Protein AF-A0A078A4X9-F1 (afdb_monomer)

Secondary structure (DSSP, 8-state):
-------HHHHHHHHHHHGGG--HHHHHHHHHHHHHHHHHHHHHHHHHHHHHHHHHHHHHHHTT-TT--HHHHHHHHHHHHHHHHHHHHHHHHHHHH--S-EEEEE-TTGGGS-HHHHHHHHHHHHHHHHHHTTSSSPPEEEEE-TT-HHHHHHHHHTTGGGS--EE-SS-HHHHEEEHHHHHHHGGGS---TT-EEE-GGGEEEE-TT-SS------TT-EEEEE-----GGG-TTS-------SS--STTTTTSSSSSSS--

Organism: Stylonychia lemnae (NCBI:txid5949)

Foldseek 3Di:
DDDDDDDPVVVVVVVVVVVVPDDPVRVVVVVVVVVVVVVVVCCVVCVVVVVVVVVVVVVVLVVVDPDDDPVRSVVVVVVVVVLLVLLLVLLLCCQVVVPFAAEEAFAPCVVVDDLVFLLVLLVVLLVVLVVQSNDNHGHHYEYECQQDPSSVVSNVVVVVVSSSHHYYNHGPPVQEDEPVVVVVCVVVDDDDPRRHYDHPVLEDEDDPPDPDDDDDHDRRRYYYYHSGDDPPVPPPPDDDDPDDPPPPDPDPPVVVPPPPPDDD

Nearest PDB structures (foldseek):
  4jwj-assembly2_B  TM=7.992E-01  e=2.940E-06  Saccharomyces cerevisiae S288C
  8cbo-assembly1_E  TM=8.280E-01  e=5.891E-06  Homo sapiens
  4jwh-assembly2_B  TM=7.757E-01  e=2.432E-06  Schizosaccharomyces pombe 972h-
  9gch-assembly1_F  TM=5.697E-01  e=1.823E-07  Homo sapiens
  8cbl-assembly1_F  TM=5.761E-01  e=5.685E-07  Homo sapiens

pLDDT: mean 81.8, std 18.19, range [35.22, 98.56]

Radius of gyration: 28.8 Å; Cα contacts (8 Å, |Δi|>4): 240; chains: 1; bounding box: 64×89×75 Å

Structure (mmCIF, N/CA/C/O backbone):
data_AF-A0A078A4X9-F1
#
_entry.id   AF-A0A078A4X9-F1
#
loop_
_atom_site.group_PDB
_atom_site.id
_atom_site.type_symbol
_atom_site.label_atom_id
_atom_site.label_alt_id
_atom_site.label_comp_id
_atom_site.label_asym_id
_atom_site.label_entity_id
_atom_site.label_seq_id
_atom_site.pdbx_PDB_ins_code
_atom_site.Cartn_x
_atom_site.Cartn_y
_atom_site.Cartn_z
_atom_site.occupancy
_atom_site.B_iso_or_equiv
_atom_site.auth_seq_id
_atom_site.auth_comp_id
_atom_site.auth_asym_id
_atom_site.auth_atom_id
_atom_site.pdbx_PDB_model_num
ATOM 1 N N . MET A 1 1 ? 5.979 69.112 25.968 1.00 50.09 1 MET A N 1
ATOM 2 C CA . MET A 1 1 ? 5.597 67.855 26.647 1.00 50.09 1 MET A CA 1
ATOM 3 C C . MET A 1 1 ? 5.431 66.792 25.576 1.00 50.09 1 MET A C 1
ATOM 5 O O . MET A 1 1 ? 4.536 66.937 24.756 1.00 50.09 1 MET A O 1
ATOM 9 N N . SER A 1 2 ? 6.320 65.799 25.517 1.00 53.59 2 SER A N 1
ATOM 10 C CA . SER A 1 2 ? 6.233 64.725 24.516 1.00 53.59 2 SER A CA 1
ATOM 11 C C . SER A 1 2 ? 5.359 63.591 25.039 1.00 53.59 2 SER A C 1
ATOM 13 O O . SER A 1 2 ? 5.610 63.065 26.121 1.00 53.59 2 SER A O 1
ATOM 15 N N . ILE A 1 3 ? 4.331 63.228 24.274 1.00 67.12 3 ILE A N 1
ATOM 16 C CA . ILE A 1 3 ? 3.445 62.099 24.567 1.00 67.12 3 ILE A CA 1
ATOM 17 C C . ILE A 1 3 ? 4.172 60.820 24.139 1.00 67.12 3 ILE A C 1
ATOM 19 O O . ILE A 1 3 ? 4.473 60.644 22.960 1.00 67.12 3 ILE A O 1
ATOM 23 N N . GLN A 1 4 ? 4.477 59.935 25.089 1.00 71.88 4 GLN A N 1
ATOM 24 C CA . GLN A 1 4 ? 4.966 58.591 24.779 1.00 71.88 4 GLN A CA 1
ATOM 25 C C . GLN A 1 4 ? 3.803 57.738 24.266 1.00 71.88 4 GLN A C 1
ATOM 27 O O . GLN A 1 4 ? 2.865 57.445 25.006 1.00 71.88 4 GLN A O 1
ATOM 32 N N . VAL A 1 5 ? 3.873 57.341 22.996 1.00 78.62 5 VAL A N 1
ATOM 33 C CA . VAL A 1 5 ? 2.961 56.366 22.394 1.00 78.62 5 VAL A CA 1
ATOM 34 C C . VAL A 1 5 ? 3.580 54.984 22.585 1.00 78.62 5 VAL A C 1
ATOM 36 O O . VAL A 1 5 ? 4.669 54.716 22.084 1.00 78.62 5 VAL A O 1
ATOM 39 N N . PHE A 1 6 ? 2.913 54.130 23.357 1.00 79.69 6 PHE A N 1
ATOM 40 C CA . PHE A 1 6 ? 3.336 52.746 23.565 1.00 79.69 6 PHE A CA 1
ATOM 41 C C . PHE A 1 6 ? 2.857 51.876 22.404 1.00 79.69 6 PHE A C 1
ATOM 43 O O . PHE A 1 6 ? 1.731 52.042 21.937 1.00 79.69 6 PHE A O 1
ATOM 50 N N . ASP A 1 7 ? 3.693 50.933 21.970 1.00 85.00 7 ASP A N 1
ATOM 51 C CA . ASP A 1 7 ? 3.281 49.925 20.995 1.00 85.00 7 ASP A CA 1
ATOM 52 C C . ASP A 1 7 ? 2.311 48.897 21.621 1.00 85.00 7 ASP A C 1
ATOM 54 O O . ASP A 1 7 ? 2.275 48.690 22.843 1.00 85.00 7 ASP A O 1
ATOM 58 N N . ASP A 1 8 ? 1.528 48.222 20.778 1.00 84.88 8 ASP A N 1
ATOM 59 C CA . ASP A 1 8 ? 0.520 47.246 21.212 1.00 84.88 8 ASP A CA 1
ATOM 60 C C . ASP A 1 8 ? 1.110 46.077 22.022 1.00 84.88 8 ASP A C 1
ATOM 62 O O . ASP A 1 8 ? 0.445 45.511 22.897 1.00 84.88 8 ASP A O 1
ATOM 66 N N . GLN A 1 9 ? 2.377 45.714 21.792 1.00 81.25 9 GLN A N 1
ATOM 67 C CA . GLN A 1 9 ? 3.048 44.663 22.558 1.00 81.25 9 GLN A CA 1
ATOM 68 C C . GLN A 1 9 ? 3.419 45.139 23.969 1.00 81.25 9 GLN A C 1
ATOM 70 O O . GLN A 1 9 ? 3.324 44.368 24.931 1.00 81.25 9 GLN A O 1
ATOM 75 N N . GLN A 1 10 ? 3.808 46.405 24.121 1.00 81.94 10 GLN A N 1
ATOM 76 C CA . GLN A 1 10 ? 4.100 47.038 25.404 1.00 81.94 10 GLN A CA 1
ATOM 77 C C . GLN A 1 10 ? 2.824 47.224 26.227 1.00 81.94 10 GLN A C 1
ATOM 79 O O . GLN A 1 10 ? 2.818 46.886 27.415 1.00 81.94 10 GLN A O 1
ATOM 84 N N . ILE A 1 11 ? 1.719 47.637 25.595 1.00 78.25 11 ILE A N 1
ATOM 85 C CA . ILE A 1 11 ? 0.398 47.718 26.240 1.00 78.25 11 ILE A CA 1
ATOM 86 C C . ILE A 1 11 ? -0.017 46.341 26.778 1.00 78.25 11 ILE A C 1
ATOM 88 O O . ILE A 1 11 ? -0.420 46.218 27.941 1.00 78.25 11 ILE A O 1
ATOM 92 N N . LYS A 1 12 ? 0.174 45.280 25.985 1.00 75.81 12 LYS A N 1
ATOM 93 C CA . LYS A 1 12 ? -0.142 43.900 26.382 1.00 75.81 12 LYS A CA 1
ATOM 94 C C . LYS A 1 12 ? 0.711 43.418 27.564 1.00 75.81 12 LYS A C 1
ATOM 96 O O . LYS A 1 12 ? 0.173 42.883 28.533 1.00 75.81 12 LYS A O 1
ATOM 101 N N . LYS A 1 13 ? 2.021 43.701 27.562 1.00 74.12 13 LYS A N 1
ATOM 102 C CA . LYS A 1 13 ? 2.927 43.380 28.687 1.00 74.12 13 LYS A CA 1
ATOM 103 C C . LYS A 1 13 ? 2.557 44.115 29.982 1.00 74.12 13 LYS A C 1
ATOM 105 O O . LYS A 1 13 ? 2.678 43.542 31.068 1.00 74.12 13 LYS A O 1
ATOM 110 N N . ILE A 1 14 ? 2.102 45.367 29.895 1.00 72.19 14 ILE A N 1
ATOM 111 C CA . ILE A 1 14 ? 1.657 46.150 31.060 1.00 72.19 14 ILE A CA 1
ATOM 112 C C . ILE A 1 14 ? 0.357 45.570 31.640 1.00 72.19 14 ILE A C 1
ATOM 114 O O . ILE A 1 14 ? 0.233 45.434 32.863 1.00 72.19 14 ILE A O 1
ATOM 118 N N . GLN A 1 15 ? -0.586 45.170 30.784 1.00 69.00 15 GLN A N 1
ATOM 119 C CA . GLN A 1 15 ? -1.819 44.498 31.206 1.00 69.00 15 GLN A CA 1
ATOM 120 C C . GLN A 1 15 ? -1.535 43.140 31.869 1.00 69.00 15 GLN A C 1
ATOM 122 O O . GLN A 1 15 ? -2.119 42.824 32.911 1.00 69.00 15 GLN A O 1
ATOM 127 N N . ASP A 1 16 ? -0.576 42.374 31.345 1.00 66.00 16 ASP A N 1
ATOM 128 C CA . ASP A 1 16 ? -0.191 41.085 31.922 1.00 66.00 16 ASP A CA 1
ATOM 129 C C . ASP A 1 16 ? 0.492 41.230 33.293 1.00 66.00 16 ASP A C 1
ATOM 131 O O . ASP A 1 16 ? 0.180 40.458 34.208 1.00 66.00 16 ASP A O 1
ATOM 135 N N . LYS A 1 17 ? 1.324 42.265 33.500 1.00 67.38 17 LYS A N 1
ATOM 136 C CA . LYS A 1 17 ? 1.923 42.573 34.816 1.00 67.38 17 LYS A CA 1
ATOM 137 C C . LYS A 1 17 ? 0.882 42.984 35.863 1.00 67.38 17 LYS A C 1
ATOM 139 O O . LYS A 1 17 ? 0.963 42.514 36.998 1.00 67.38 17 LYS A O 1
ATOM 144 N N . LYS A 1 18 ? -0.133 43.782 35.503 1.00 59.19 18 LYS A N 1
ATOM 145 C CA . LYS A 1 18 ? -1.257 44.090 36.415 1.00 59.19 18 LYS A CA 1
ATOM 146 C C . LYS A 1 18 ? -2.105 42.853 36.728 1.00 59.19 18 LYS A C 1
ATOM 148 O O . LYS A 1 18 ? -2.624 42.730 37.834 1.00 59.19 18 LYS A O 1
ATOM 153 N N . SER A 1 19 ? -2.171 41.880 35.818 1.00 54.59 19 SER A N 1
ATOM 154 C CA . SER A 1 19 ? -2.887 40.621 36.059 1.00 54.59 19 SER A CA 1
ATOM 155 C C . SER A 1 19 ? -2.248 39.730 37.142 1.00 54.59 19 SER A C 1
ATOM 157 O O . SER A 1 19 ? -2.903 38.834 37.681 1.00 54.59 19 SER A O 1
ATOM 159 N N . ASN A 1 20 ? -1.000 40.005 37.543 1.00 57.91 20 ASN A N 1
ATOM 160 C CA . ASN A 1 20 ? -0.370 39.304 38.661 1.00 57.91 20 ASN A CA 1
ATOM 161 C C . ASN A 1 20 ? -0.884 39.742 40.041 1.00 57.91 20 ASN A C 1
ATOM 163 O O . ASN A 1 20 ? -0.755 38.959 40.984 1.00 57.91 20 ASN A O 1
ATOM 167 N N . GLN A 1 21 ? -1.547 40.902 40.136 1.00 69.94 21 GLN A N 1
ATOM 168 C CA . GLN A 1 21 ? -2.255 41.371 41.336 1.00 69.94 21 GLN A CA 1
ATOM 169 C C . GLN A 1 21 ? -3.698 40.854 41.437 1.00 69.94 21 GLN A C 1
ATOM 171 O O . GLN A 1 21 ? -4.425 41.223 42.356 1.00 69.94 21 GLN A O 1
ATOM 176 N N . LEU A 1 22 ? -4.133 39.988 40.516 1.00 75.12 22 LEU A N 1
ATOM 177 C CA . LEU A 1 22 ? -5.440 39.353 40.635 1.00 75.12 22 LEU A CA 1
ATOM 178 C C . LEU A 1 22 ? -5.485 38.483 41.892 1.00 75.12 22 LEU A C 1
ATOM 180 O O . LEU A 1 22 ? -4.576 37.684 42.157 1.00 75.12 22 LEU A O 1
ATOM 184 N N . THR A 1 23 ? -6.579 38.600 42.637 1.00 86.06 23 THR A N 1
ATOM 185 C CA . THR A 1 23 ? -6.829 37.733 43.788 1.00 86.06 23 THR A CA 1
ATOM 186 C C . THR A 1 23 ? -6.904 36.272 43.333 1.00 86.06 23 THR A C 1
ATOM 188 O O . THR A 1 23 ? -7.183 35.969 42.166 1.00 86.06 23 THR A O 1
ATOM 191 N N . LYS A 1 24 ? -6.686 35.322 44.253 1.00 85.31 24 LYS A N 1
ATOM 192 C CA . LYS A 1 24 ? -6.820 33.883 43.947 1.00 85.31 24 LYS A CA 1
ATOM 193 C C . LYS A 1 24 ? -8.179 33.558 43.302 1.00 85.31 24 LYS A C 1
ATOM 195 O O . LYS A 1 24 ? -8.237 32.727 42.397 1.00 85.31 24 LYS A O 1
ATOM 200 N N . ALA A 1 25 ? -9.246 34.250 43.714 1.00 86.75 25 ALA A N 1
ATOM 201 C CA . ALA A 1 25 ? -10.584 34.108 43.143 1.00 86.75 25 ALA A CA 1
ATOM 202 C C . ALA A 1 25 ? -10.649 34.566 41.675 1.00 86.75 25 ALA A C 1
ATOM 204 O O . ALA A 1 25 ? -11.130 33.825 40.822 1.00 86.75 25 ALA A O 1
ATOM 205 N N . GLN A 1 26 ? -10.087 35.733 41.354 1.00 86.00 26 GLN A N 1
ATOM 206 C CA . GLN A 1 26 ? -10.065 36.257 39.986 1.00 86.00 26 GLN A CA 1
ATOM 207 C C . GLN A 1 26 ? -9.195 35.408 39.045 1.00 86.00 26 GLN A C 1
ATOM 209 O O . GLN A 1 26 ? -9.572 35.173 37.897 1.00 86.00 26 GLN A O 1
ATOM 214 N N . LYS A 1 27 ? -8.059 34.883 39.530 1.00 84.12 27 LYS A N 1
ATOM 215 C CA . LYS A 1 27 ? -7.229 33.935 38.762 1.00 84.12 27 LYS A CA 1
ATOM 216 C C . LYS A 1 27 ? -7.996 32.643 38.451 1.00 84.12 27 LYS A C 1
ATOM 218 O O . LYS A 1 27 ? -7.941 32.159 37.321 1.00 84.12 27 LYS A O 1
ATOM 223 N N . LYS A 1 28 ? -8.757 32.119 39.422 1.00 87.94 28 LYS A N 1
ATOM 224 C CA . LYS A 1 28 ? -9.618 30.937 39.248 1.00 87.94 28 LYS A CA 1
ATOM 225 C C . LYS A 1 28 ? -10.738 31.187 38.234 1.00 87.94 28 LYS A C 1
ATOM 227 O O . LYS A 1 28 ? -10.991 30.326 37.396 1.00 87.94 28 LYS A O 1
ATOM 232 N N . GLU A 1 29 ? -11.366 32.359 38.270 1.00 87.56 29 GLU A N 1
ATOM 233 C CA . GLU A 1 29 ? -12.437 32.719 37.335 1.00 87.56 29 GLU A CA 1
ATOM 234 C C . GLU A 1 29 ? -11.916 32.898 35.902 1.00 87.56 29 GLU A C 1
ATOM 236 O O . GLU A 1 29 ? -12.456 32.315 34.965 1.00 87.56 29 GLU A O 1
ATOM 241 N N . ARG A 1 30 ? -10.774 33.575 35.727 1.00 83.31 30 ARG A N 1
ATOM 242 C CA . ARG A 1 30 ? -10.120 33.706 34.414 1.00 83.31 30 ARG A CA 1
ATOM 243 C C . ARG A 1 30 ? -9.718 32.346 33.831 1.00 83.31 30 ARG A C 1
ATOM 245 O O . ARG A 1 30 ? -9.852 32.127 32.629 1.00 83.31 30 ARG A O 1
ATOM 252 N N . ALA A 1 31 ? -9.250 31.415 34.665 1.00 83.88 31 ALA A N 1
ATOM 253 C CA . ALA A 1 31 ? -8.946 30.050 34.231 1.00 83.88 31 ALA A CA 1
ATOM 254 C C . ALA A 1 31 ? -10.208 29.284 33.790 1.00 83.88 31 ALA A C 1
ATOM 256 O O . ALA A 1 31 ? -10.173 28.570 32.786 1.00 83.88 31 ALA A O 1
ATOM 257 N N . ARG A 1 32 ? -11.338 29.460 34.493 1.00 88.56 32 ARG A N 1
ATOM 258 C CA . ARG A 1 32 ? -12.634 28.881 34.099 1.00 88.56 32 ARG A CA 1
ATOM 259 C C . ARG A 1 32 ? -13.121 29.431 32.764 1.00 88.56 32 ARG A C 1
ATOM 261 O O . ARG A 1 32 ? -13.511 28.639 31.910 1.00 88.56 32 ARG A O 1
ATOM 268 N N . GLN A 1 33 ? -13.032 30.745 32.564 1.00 87.19 33 GLN A N 1
ATOM 269 C CA . GLN A 1 33 ? -13.403 31.399 31.307 1.00 87.19 33 GLN A CA 1
ATOM 270 C C . GLN A 1 33 ? -12.553 30.896 30.136 1.00 87.19 33 GLN A C 1
ATOM 272 O O . GLN A 1 33 ? -13.112 30.439 29.144 1.00 87.19 33 GLN A O 1
ATOM 277 N N . LYS A 1 34 ? -11.221 30.838 30.288 1.00 86.69 34 LYS A N 1
ATOM 278 C CA . LYS A 1 34 ? -10.331 30.260 29.261 1.00 86.69 34 LYS A CA 1
ATOM 279 C C . LYS A 1 34 ? -10.650 28.793 28.957 1.00 86.69 34 LYS A C 1
ATOM 281 O O . LYS A 1 34 ? -10.594 28.373 27.807 1.00 86.69 34 LYS A O 1
ATOM 286 N N . CYS A 1 35 ? -10.996 28.000 29.973 1.00 87.19 35 CYS A N 1
ATOM 287 C CA . CYS A 1 35 ? -11.396 26.604 29.785 1.00 87.19 35 CYS A CA 1
ATOM 288 C C . CYS A 1 35 ? -12.726 26.482 29.021 1.00 87.19 35 CYS A C 1
ATOM 290 O O . CYS A 1 35 ? -12.861 25.624 28.150 1.00 87.19 35 CYS A O 1
ATOM 292 N N . LEU A 1 36 ? -13.701 27.346 29.318 1.00 87.56 36 LEU A N 1
ATOM 293 C CA . LEU A 1 36 ? -14.974 27.430 28.595 1.00 87.56 36 LEU A CA 1
ATOM 294 C C . LEU A 1 36 ? -14.772 27.842 27.134 1.00 87.56 36 LEU A C 1
ATOM 296 O O . LEU A 1 36 ? -15.304 27.183 26.244 1.00 87.56 36 LEU A O 1
ATOM 300 N N . GLU A 1 37 ? -13.959 28.865 26.892 1.00 85.69 37 GLU A N 1
ATOM 301 C CA . GLU A 1 37 ? -13.619 29.354 25.555 1.00 85.69 37 GLU A CA 1
ATOM 302 C C . GLU A 1 37 ? -12.902 28.274 24.733 1.00 85.69 37 GLU A C 1
ATOM 304 O O . GLU A 1 37 ? -13.321 27.961 23.620 1.00 85.69 37 GLU A O 1
ATOM 309 N N . TYR A 1 38 ? -11.917 27.588 25.326 1.00 83.25 38 TYR A N 1
ATOM 310 C CA . TYR A 1 38 ? -11.251 26.441 24.704 1.00 83.25 38 TYR A CA 1
ATOM 311 C C . TYR A 1 38 ? -12.230 25.299 24.388 1.00 83.25 38 TYR A C 1
ATOM 313 O O . TYR A 1 38 ? -12.177 24.709 23.310 1.00 83.25 38 TYR A O 1
ATOM 321 N N . LYS A 1 39 ? -13.170 24.993 25.294 1.00 81.75 39 LYS A N 1
ATOM 322 C CA . LYS A 1 39 ? -14.219 23.989 25.044 1.00 81.75 39 LYS A CA 1
ATOM 323 C C . LYS A 1 39 ? -15.168 24.405 23.917 1.00 81.75 39 LYS A C 1
ATOM 325 O O . LYS A 1 39 ? -15.624 23.526 23.187 1.00 81.75 39 LYS A O 1
ATOM 330 N N . LEU A 1 40 ? -15.475 25.693 23.774 1.00 81.12 40 LEU A N 1
ATOM 331 C CA . LEU A 1 40 ? -16.334 26.223 22.710 1.00 81.12 40 LEU A CA 1
ATOM 332 C C . LEU A 1 40 ? -15.627 26.207 21.350 1.00 81.12 40 LEU A C 1
ATOM 334 O O . LEU A 1 40 ? -16.198 25.678 20.401 1.00 81.12 40 LEU A O 1
ATOM 338 N N . LEU A 1 41 ? -14.372 26.666 21.279 1.00 79.94 41 LEU A N 1
ATOM 339 C CA . LEU A 1 41 ? -13.514 26.562 20.088 1.00 79.94 41 LEU A CA 1
ATOM 340 C C . LEU A 1 41 ? -13.334 25.108 19.642 1.00 79.94 41 LEU A C 1
ATOM 342 O O . LEU A 1 41 ? -13.467 24.784 18.466 1.00 79.94 41 LEU A O 1
ATOM 346 N N . LYS A 1 42 ? -13.111 24.195 20.591 1.00 77.50 42 LYS A N 1
ATOM 347 C CA . LYS A 1 42 ? -13.001 22.766 20.286 1.00 77.50 42 LYS A CA 1
ATOM 348 C C . LYS A 1 42 ? -14.334 22.173 19.817 1.00 77.50 42 LYS A C 1
ATOM 350 O O . LYS A 1 42 ? -14.348 21.335 18.926 1.00 77.50 42 LYS A O 1
ATOM 355 N N . LYS A 1 43 ? -15.473 22.619 20.364 1.00 70.56 43 LYS A N 1
ATOM 356 C CA . LYS A 1 43 ? -16.808 22.203 19.897 1.00 70.56 43 LYS A CA 1
ATOM 357 C C . LYS A 1 43 ? -17.149 22.738 18.503 1.00 70.56 43 LYS A C 1
ATOM 359 O O . LYS A 1 43 ? -17.789 22.005 17.756 1.00 70.56 43 LYS A O 1
ATOM 364 N N . SER A 1 44 ? -16.747 23.961 18.150 1.00 70.06 44 SER A N 1
ATOM 365 C CA . SER A 1 44 ? -16.988 24.516 16.810 1.00 70.06 44 SER A CA 1
ATOM 366 C C . SER A 1 44 ? -16.096 23.865 15.750 1.00 70.06 44 SER A C 1
ATOM 368 O O . SER A 1 44 ? -16.565 23.619 14.642 1.00 70.06 44 SER A O 1
ATOM 370 N N . GLN A 1 45 ? -14.864 23.491 16.107 1.00 70.19 45 GLN A N 1
ATOM 371 C CA . GLN A 1 45 ? -13.955 22.756 15.220 1.00 70.19 45 GLN A CA 1
ATOM 372 C C . GLN A 1 45 ? -14.319 21.262 15.089 1.00 70.19 45 GLN A C 1
ATOM 374 O O . GLN A 1 45 ? -14.319 20.723 13.985 1.00 70.19 45 GLN A O 1
ATOM 379 N N . ASP A 1 46 ? -14.710 20.591 16.181 1.00 59.19 46 ASP A N 1
ATOM 380 C CA . ASP A 1 46 ? -15.057 19.156 16.170 1.00 59.19 46 ASP A CA 1
ATOM 381 C C . ASP A 1 46 ? -16.515 18.867 15.761 1.00 59.19 46 ASP A C 1
ATOM 383 O O . ASP A 1 46 ? -16.859 17.721 15.453 1.00 59.19 46 ASP A O 1
ATOM 387 N N . GLY A 1 47 ? -17.397 19.872 15.798 1.00 61.28 47 GLY A N 1
ATOM 388 C CA . GLY A 1 47 ? -18.833 19.758 15.521 1.00 61.28 47 GLY A CA 1
ATOM 389 C C . GLY A 1 47 ? -19.178 19.047 14.203 1.00 61.28 47 GLY A C 1
ATOM 390 O O . GLY A 1 47 ? -19.914 18.053 14.242 1.00 61.28 47 GLY A O 1
ATOM 391 N N . PRO A 1 48 ? -18.624 19.463 13.044 1.00 61.16 48 PRO A N 1
ATOM 392 C CA . PRO A 1 48 ? -18.894 18.792 11.771 1.00 61.16 48 PRO A CA 1
ATOM 393 C C . PRO A 1 48 ? -18.292 17.377 11.704 1.00 61.16 48 PRO A C 1
ATOM 395 O O . PRO A 1 48 ? -18.913 16.463 11.155 1.00 61.16 48 PRO A O 1
ATOM 398 N N . ALA A 1 49 ? -17.130 17.148 12.325 1.00 64.12 49 ALA A N 1
ATOM 399 C CA . ALA A 1 49 ? -16.458 15.847 12.318 1.00 64.12 49 ALA A CA 1
ATOM 400 C C . ALA A 1 49 ? -17.183 14.794 13.179 1.00 64.12 49 ALA A C 1
ATOM 402 O O . ALA A 1 49 ? -17.258 13.621 12.799 1.00 64.12 49 ALA A O 1
ATOM 403 N N . LYS A 1 50 ? -17.759 15.191 14.324 1.00 69.12 50 LYS A N 1
ATOM 404 C CA . LYS A 1 50 ? -18.552 14.293 15.183 1.00 69.12 50 LYS A CA 1
ATOM 405 C C . LYS A 1 50 ? -19.857 13.868 14.516 1.00 69.12 50 LYS A C 1
ATOM 407 O O . LYS A 1 50 ? -20.166 12.678 14.528 1.00 69.12 50 LYS A O 1
ATOM 412 N N . GLY A 1 51 ? -20.558 14.800 13.866 1.00 74.06 51 GLY A N 1
ATOM 413 C CA . GLY A 1 51 ? -21.774 14.492 13.109 1.00 74.06 51 GLY A CA 1
ATOM 414 C C . GLY A 1 51 ? -21.515 13.511 11.962 1.00 74.06 51 GLY A C 1
ATOM 415 O O . GLY A 1 51 ? -22.264 12.553 11.785 1.00 74.06 51 GLY A O 1
ATOM 416 N N . GLN A 1 52 ? -20.411 13.679 11.227 1.00 75.62 52 GLN A N 1
ATOM 417 C CA . GLN A 1 52 ? -20.030 12.735 10.171 1.00 75.62 52 GLN A CA 1
ATOM 418 C C . GLN A 1 52 ? -19.658 11.352 10.713 1.00 75.62 52 GLN A C 1
ATOM 420 O O . GLN A 1 52 ? -20.054 10.349 10.123 1.00 75.62 52 GLN A O 1
ATOM 425 N N . LYS A 1 53 ? -18.930 11.267 11.836 1.00 73.50 53 LYS A N 1
ATOM 426 C CA . LYS A 1 53 ? -18.608 9.976 12.470 1.00 73.50 53 LYS A CA 1
ATOM 427 C C . LYS A 1 53 ? -19.864 9.250 12.944 1.00 73.50 53 LYS A C 1
ATOM 429 O O . LYS A 1 53 ? -19.982 8.052 12.711 1.00 73.50 53 LYS A O 1
ATOM 434 N N . GLN A 1 54 ? -20.808 9.971 13.548 1.00 78.44 54 GLN A N 1
ATOM 435 C CA . GLN A 1 54 ? -22.074 9.396 13.994 1.00 78.44 54 GLN A CA 1
ATOM 436 C C . GLN A 1 54 ? -22.933 8.943 12.810 1.00 78.44 54 GLN A C 1
ATOM 438 O O . GLN A 1 54 ? -23.425 7.823 12.835 1.00 78.44 54 GLN A O 1
ATOM 443 N N . LYS A 1 55 ? -23.021 9.734 11.729 1.00 83.06 55 LYS A N 1
ATOM 444 C CA . LYS A 1 55 ? -23.688 9.316 10.483 1.00 83.06 55 LYS A CA 1
ATOM 445 C C . LYS A 1 55 ? -23.027 8.088 9.850 1.00 83.06 55 LYS A C 1
ATOM 447 O O . LYS A 1 55 ? -23.730 7.182 9.431 1.00 83.06 55 LYS A O 1
ATOM 452 N N . LYS A 1 56 ? -21.691 8.015 9.812 1.00 80.75 56 LYS A N 1
ATOM 453 C CA . LYS A 1 56 ? -20.966 6.835 9.302 1.00 80.75 56 LYS A CA 1
ATOM 454 C C . LYS A 1 56 ? -21.221 5.594 10.154 1.00 80.75 56 LYS A C 1
ATOM 456 O O . LYS A 1 56 ? -21.432 4.526 9.594 1.00 80.75 56 LYS A O 1
ATOM 461 N N . LEU A 1 57 ? -21.221 5.734 11.481 1.00 75.56 57 LEU A N 1
ATOM 462 C CA . LEU A 1 57 ? -21.547 4.636 12.390 1.00 75.56 57 LEU A CA 1
ATOM 463 C C . LEU A 1 57 ? -23.008 4.202 12.231 1.00 75.56 57 LEU A C 1
ATOM 465 O O . LEU A 1 57 ? -23.267 3.010 12.165 1.00 75.56 57 LEU A O 1
ATOM 469 N N . GLN A 1 58 ? -23.937 5.151 12.104 1.00 80.25 58 GLN A N 1
ATOM 470 C CA . GLN A 1 58 ? -25.350 4.858 11.884 1.00 80.25 58 GLN A CA 1
ATOM 471 C C . GLN A 1 58 ? -25.566 4.138 10.550 1.00 80.25 58 GLN A C 1
ATOM 473 O O . GLN A 1 58 ? -26.197 3.093 10.525 1.00 80.25 58 GLN A O 1
ATOM 478 N N . ASN A 1 59 ? -24.972 4.629 9.459 1.00 84.75 59 ASN A N 1
ATOM 479 C CA . ASN A 1 59 ? -25.030 3.966 8.155 1.00 84.75 59 ASN A CA 1
ATOM 480 C C . ASN A 1 59 ? -24.401 2.568 8.205 1.00 84.75 59 ASN A C 1
ATOM 482 O O . ASN A 1 59 ? -24.903 1.642 7.583 1.00 84.75 59 ASN A O 1
ATOM 486 N N . PHE A 1 60 ? -23.314 2.400 8.960 1.00 78.56 60 PHE A N 1
ATOM 487 C CA . PHE A 1 60 ? -22.694 1.095 9.162 1.00 78.56 60 PHE A CA 1
ATOM 488 C C . PHE A 1 60 ? -23.606 0.134 9.932 1.00 78.56 60 PHE A C 1
ATOM 490 O O . PHE A 1 60 ? -23.721 -1.017 9.528 1.00 78.56 60 PHE A O 1
ATOM 497 N N . ILE A 1 61 ? -24.259 0.599 11.002 1.00 77.38 61 ILE A N 1
ATOM 498 C CA . ILE A 1 61 ? -25.242 -0.187 11.762 1.00 77.38 61 ILE A CA 1
ATOM 499 C C . ILE A 1 61 ? -26.415 -0.569 10.853 1.00 77.38 61 ILE A C 1
ATOM 501 O O . ILE A 1 61 ? -26.778 -1.736 10.804 1.00 77.38 61 ILE A O 1
ATOM 505 N N . ASN A 1 62 ? -26.935 0.374 10.066 1.00 81.69 62 ASN A N 1
ATOM 506 C CA . ASN A 1 62 ? -28.020 0.113 9.119 1.00 81.69 62 ASN A CA 1
ATOM 507 C C . ASN A 1 62 ? -27.610 -0.923 8.047 1.00 81.69 62 ASN A C 1
ATOM 509 O O . ASN A 1 62 ? -28.419 -1.752 7.649 1.00 81.69 62 ASN A O 1
ATOM 513 N N . ASN A 1 63 ? -26.341 -0.927 7.621 1.00 83.88 63 ASN A N 1
ATOM 514 C CA . ASN A 1 63 ? -25.811 -1.881 6.638 1.00 83.88 63 ASN A CA 1
ATOM 515 C C . ASN A 1 63 ? -25.504 -3.279 7.208 1.00 83.88 63 ASN A C 1
ATOM 517 O O . ASN A 1 63 ? -25.197 -4.184 6.434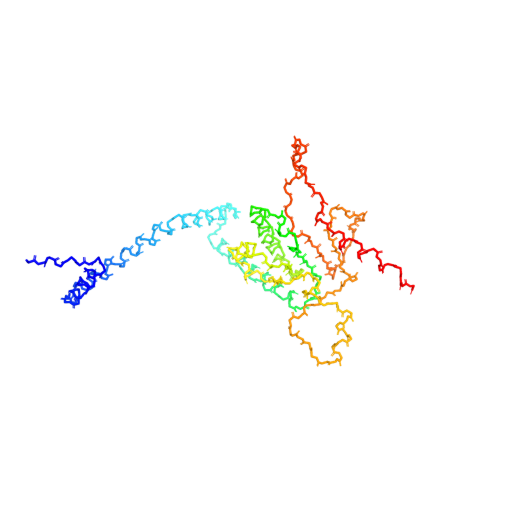 1.00 83.88 63 ASN A O 1
ATOM 521 N N . LEU A 1 64 ? -25.526 -3.477 8.531 1.00 78.81 64 LEU A N 1
ATOM 522 C CA . LEU A 1 64 ? -25.331 -4.800 9.140 1.00 78.81 64 LEU A CA 1
ATOM 523 C C . LEU A 1 64 ? -26.575 -5.700 9.043 1.00 78.81 64 LEU A C 1
ATOM 525 O O . LEU A 1 64 ? -26.476 -6.888 9.338 1.00 78.81 64 LEU A O 1
ATOM 529 N N . GLY A 1 65 ? -27.697 -5.154 8.565 1.00 73.19 65 GLY A N 1
ATOM 530 C CA . GLY A 1 65 ? -28.971 -5.847 8.404 1.00 73.19 65 GLY A CA 1
ATOM 531 C C . GLY A 1 65 ? -29.962 -5.479 9.506 1.00 73.19 65 GLY A C 1
ATOM 532 O O . GLY A 1 65 ? -29.597 -5.307 10.670 1.00 73.19 65 GLY A O 1
ATOM 533 N N . GLU A 1 66 ? -31.232 -5.348 9.133 1.00 79.69 66 GLU A N 1
ATOM 534 C CA . GLU A 1 66 ? -32.325 -5.171 10.087 1.00 79.69 66 GLU A CA 1
ATOM 535 C C . GLU A 1 66 ? -32.532 -6.486 10.861 1.00 79.69 66 GLU A C 1
ATOM 537 O O . GLU A 1 66 ? -32.671 -7.548 10.257 1.00 79.69 66 GLU A O 1
ATOM 542 N N . GLY A 1 67 ? -32.516 -6.434 12.200 1.00 79.62 67 GLY A N 1
ATOM 543 C CA . GLY A 1 67 ? -32.847 -7.584 13.061 1.00 79.62 67 GLY A CA 1
ATOM 544 C C . GLY A 1 67 ? -31.741 -8.111 13.985 1.00 79.62 67 GLY A C 1
ATOM 545 O O . GLY A 1 67 ? -31.999 -9.044 14.742 1.00 79.62 67 GLY A O 1
ATOM 546 N N . LEU A 1 68 ? -30.535 -7.534 13.983 1.00 84.75 68 LEU A N 1
ATOM 547 C CA . LEU A 1 68 ? -29.490 -7.912 14.947 1.00 84.75 68 LEU A CA 1
ATOM 548 C C . LEU A 1 68 ? -29.750 -7.310 16.334 1.00 84.75 68 LEU A C 1
ATOM 550 O O . LEU A 1 68 ? -30.112 -6.138 16.463 1.00 84.75 68 LEU A O 1
ATOM 554 N N . THR A 1 69 ? -29.490 -8.083 17.391 1.00 88.44 69 THR A N 1
ATOM 555 C CA . THR A 1 69 ? -29.490 -7.545 18.757 1.00 88.44 69 THR A CA 1
ATOM 556 C C . THR A 1 69 ? -28.292 -6.608 18.973 1.00 88.44 69 THR A C 1
ATOM 558 O O . THR A 1 69 ? -27.290 -6.637 18.246 1.00 88.44 69 THR A O 1
ATOM 561 N N . TYR A 1 70 ? -28.367 -5.757 20.000 1.00 85.44 70 TYR A N 1
ATOM 562 C CA . TYR A 1 70 ? -27.261 -4.866 20.376 1.00 85.44 70 TYR A CA 1
ATOM 563 C C . TYR A 1 70 ? -25.965 -5.639 20.686 1.00 85.44 70 TYR A C 1
ATOM 565 O O . TYR A 1 70 ? -24.866 -5.214 20.311 1.00 85.44 70 TYR A O 1
ATOM 573 N N . GLU A 1 71 ? -26.097 -6.797 21.334 1.00 88.25 71 GLU A N 1
ATOM 574 C CA . GLU A 1 71 ? -24.982 -7.682 21.677 1.00 88.25 71 GLU A CA 1
ATOM 575 C C . GLU A 1 71 ? -24.322 -8.248 20.415 1.00 88.25 71 GLU A C 1
ATOM 577 O O . GLU A 1 71 ? -23.118 -8.062 20.226 1.00 88.25 71 GLU A O 1
ATOM 582 N N . GLN A 1 72 ? -25.114 -8.794 19.485 1.00 88.50 72 GLN A N 1
ATOM 583 C CA . GLN A 1 72 ? -24.621 -9.307 18.200 1.00 88.50 72 GLN A CA 1
ATOM 584 C C . GLN A 1 72 ? -23.925 -8.218 17.371 1.00 88.50 72 GLN A C 1
ATOM 586 O O . GLN A 1 72 ? -22.855 -8.442 16.804 1.00 88.50 72 GLN A O 1
ATOM 591 N N . THR A 1 73 ? -24.488 -7.006 17.342 1.00 85.69 73 THR A N 1
ATOM 592 C CA . THR A 1 73 ? -23.884 -5.857 16.645 1.00 85.69 73 THR A CA 1
ATOM 593 C C . THR A 1 73 ? -22.518 -5.508 17.243 1.00 85.69 73 THR A C 1
ATOM 595 O O . THR A 1 73 ? -21.540 -5.276 16.525 1.00 85.69 73 THR A O 1
ATOM 598 N N . THR A 1 74 ? -22.425 -5.503 18.574 1.00 87.69 74 THR A N 1
ATOM 599 C CA . THR A 1 74 ? -21.185 -5.202 19.297 1.00 87.69 74 THR A CA 1
ATOM 600 C C . THR A 1 74 ? -20.114 -6.264 19.046 1.00 87.69 74 THR A C 1
ATOM 602 O O . THR A 1 74 ? -18.947 -5.921 18.827 1.00 87.69 74 THR A O 1
ATOM 605 N N . GLU A 1 75 ? -20.487 -7.542 19.038 1.00 91.69 75 GLU A N 1
ATOM 606 C CA . GLU A 1 75 ? -19.580 -8.649 18.727 1.00 91.69 75 GLU A CA 1
ATOM 607 C C . GLU A 1 75 ? -19.078 -8.599 17.285 1.00 91.69 75 GLU A C 1
ATOM 609 O O . GLU A 1 75 ? -17.871 -8.688 17.062 1.00 91.69 75 GLU A O 1
ATOM 614 N N . GLN A 1 76 ? -19.950 -8.346 16.306 1.00 89.50 76 GLN A N 1
ATOM 615 C CA . GLN A 1 76 ? -19.536 -8.185 14.908 1.00 89.50 76 GLN A CA 1
ATOM 616 C C . GLN A 1 76 ? -18.557 -7.018 14.722 1.00 89.50 76 GLN A C 1
ATOM 618 O O . GLN A 1 76 ? -17.581 -7.135 13.974 1.00 89.50 76 GLN A O 1
ATOM 623 N N . ILE A 1 77 ? -18.757 -5.904 15.437 1.00 87.75 77 ILE A N 1
ATOM 624 C CA . ILE A 1 77 ? -17.809 -4.780 15.440 1.00 87.75 77 ILE A CA 1
ATOM 625 C C . ILE A 1 77 ? -16.457 -5.206 16.022 1.00 87.75 77 ILE A C 1
ATOM 627 O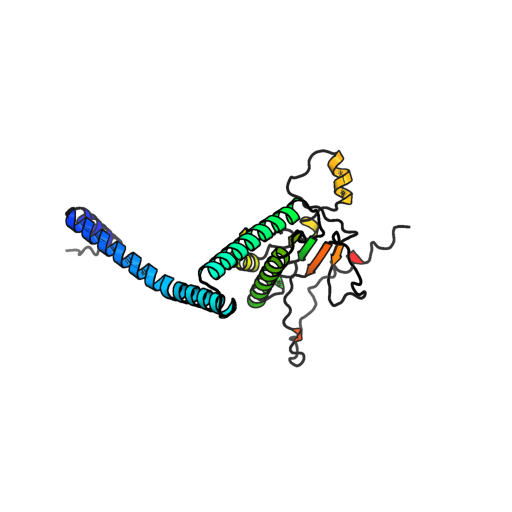 O . ILE A 1 77 ? -15.414 -4.862 15.456 1.00 87.75 77 ILE A O 1
ATOM 631 N N . LYS A 1 78 ? -16.451 -5.938 17.144 1.00 93.50 78 LYS A N 1
ATOM 632 C CA . LYS A 1 78 ? -15.218 -6.452 17.762 1.00 93.50 78 LYS A CA 1
ATOM 633 C C . LYS A 1 78 ? -14.489 -7.412 16.822 1.00 93.50 78 LYS A C 1
ATOM 635 O O . LYS A 1 78 ? -13.302 -7.208 16.582 1.00 93.50 78 LYS A O 1
ATOM 640 N N . MET A 1 79 ? -15.199 -8.372 16.227 1.00 93.56 79 MET A N 1
ATOM 641 C CA . MET A 1 79 ? -14.640 -9.328 15.267 1.00 93.56 79 MET A CA 1
ATOM 642 C C . MET A 1 79 ? -14.046 -8.630 14.041 1.00 93.56 79 MET A C 1
ATOM 644 O O . MET A 1 79 ? -12.922 -8.930 13.656 1.00 93.56 79 MET A O 1
ATOM 648 N N . ARG A 1 80 ? -14.735 -7.636 13.460 1.00 90.25 80 ARG A N 1
ATOM 649 C CA . ARG A 1 80 ? -14.201 -6.857 12.326 1.00 90.25 80 ARG A CA 1
ATOM 650 C C . ARG A 1 80 ? -12.939 -6.079 12.692 1.00 90.25 80 ARG A C 1
ATOM 652 O O . ARG A 1 80 ? -11.990 -6.058 11.912 1.00 90.25 80 ARG A O 1
ATOM 659 N N . LYS A 1 81 ? -12.910 -5.451 13.874 1.00 91.25 81 LYS A N 1
ATOM 660 C CA . LYS A 1 81 ? -11.712 -4.757 14.373 1.00 91.25 81 LYS A CA 1
ATOM 661 C C . LYS A 1 81 ? -10.550 -5.721 14.579 1.00 91.25 81 LYS A C 1
ATOM 663 O O . LYS A 1 81 ? -9.426 -5.362 14.246 1.00 91.25 81 LYS A O 1
ATOM 668 N N . GLN A 1 82 ? -10.824 -6.905 15.119 1.00 94.88 82 GLN A N 1
ATOM 669 C CA . GLN A 1 82 ? -9.811 -7.931 15.322 1.00 94.88 82 GLN A CA 1
ATOM 670 C C . GLN A 1 82 ? -9.277 -8.434 13.979 1.00 94.88 82 GLN A C 1
ATOM 672 O O . GLN A 1 82 ? -8.087 -8.293 13.736 1.00 94.88 82 GLN A O 1
ATOM 677 N N . LYS A 1 83 ? -10.156 -8.824 13.046 1.00 93.75 83 LYS A N 1
ATOM 678 C CA . LYS A 1 83 ? -9.776 -9.234 11.684 1.00 93.75 83 LYS A CA 1
ATOM 679 C C . LYS A 1 83 ? -8.922 -8.183 10.971 1.00 93.75 83 LYS A C 1
ATOM 681 O O . LYS A 1 83 ? -7.963 -8.525 10.295 1.00 93.75 83 LYS A O 1
ATOM 686 N N . HIS A 1 84 ? -9.240 -6.898 11.131 1.00 91.50 84 HIS A N 1
ATOM 687 C CA . HIS A 1 84 ? -8.436 -5.823 10.553 1.00 91.50 84 HIS A CA 1
ATOM 688 C C . HIS A 1 84 ? -7.037 -5.716 11.185 1.00 91.50 84 HIS A C 1
ATOM 690 O O . HIS A 1 84 ? -6.068 -5.437 10.482 1.00 91.50 84 HIS A O 1
ATOM 696 N N . LYS A 1 85 ? -6.918 -5.908 12.506 1.00 94.06 85 LYS A N 1
ATOM 697 C CA . LYS A 1 85 ? -5.615 -5.951 13.189 1.00 94.06 85 LYS A CA 1
ATOM 698 C C . LYS A 1 85 ? -4.803 -7.170 12.760 1.00 94.06 85 LYS A C 1
ATOM 700 O O . LYS A 1 85 ? -3.622 -7.016 12.476 1.00 94.06 85 LYS A O 1
ATOM 705 N N . ASP A 1 86 ? -5.445 -8.331 12.679 1.00 96.12 86 ASP A N 1
ATOM 706 C CA . ASP A 1 86 ? -4.806 -9.578 12.260 1.00 96.12 86 ASP A CA 1
ATOM 707 C C . ASP A 1 86 ? -4.326 -9.468 10.809 1.00 96.12 86 ASP A C 1
ATOM 709 O O . ASP A 1 86 ? -3.163 -9.720 10.532 1.00 96.12 86 ASP A O 1
ATOM 713 N N . GLY A 1 87 ? -5.159 -8.953 9.900 1.00 95.81 87 GLY A N 1
ATOM 714 C CA . GLY A 1 87 ? -4.764 -8.711 8.510 1.00 95.81 87 GLY A CA 1
ATOM 715 C C . GLY A 1 87 ? -3.594 -7.733 8.370 1.00 95.81 87 GLY A C 1
ATOM 716 O O . GLY A 1 87 ? -2.705 -7.943 7.550 1.00 95.81 87 GLY A O 1
ATOM 717 N N . ALA A 1 88 ? -3.553 -6.674 9.189 1.00 95.81 88 ALA A N 1
ATOM 718 C CA . ALA A 1 88 ? -2.414 -5.757 9.225 1.00 95.81 88 ALA A CA 1
ATOM 719 C C . ALA A 1 88 ? -1.129 -6.451 9.699 1.00 95.81 88 ALA A C 1
ATOM 721 O O . ALA A 1 88 ? -0.070 -6.221 9.123 1.00 95.81 88 ALA A O 1
ATOM 722 N N . LYS A 1 89 ? -1.230 -7.306 10.723 1.00 96.62 89 LYS A N 1
ATOM 723 C CA . LYS A 1 89 ? -0.113 -8.104 11.233 1.00 96.62 89 LYS A CA 1
ATOM 724 C C . LYS A 1 89 ? 0.392 -9.092 10.175 1.00 96.62 89 LYS A C 1
ATOM 726 O O . LYS A 1 89 ? 1.587 -9.110 9.914 1.00 96.62 89 LYS A O 1
ATOM 731 N N . ASN A 1 90 ? -0.507 -9.824 9.520 1.00 96.69 90 ASN A N 1
ATOM 732 C CA . ASN A 1 90 ? -0.151 -10.779 8.468 1.00 96.69 90 ASN A CA 1
ATOM 733 C C . ASN A 1 90 ? 0.560 -10.092 7.293 1.00 96.69 90 ASN A C 1
ATOM 735 O O . ASN A 1 90 ? 1.508 -10.640 6.746 1.00 96.69 90 ASN A O 1
ATOM 739 N N . LEU A 1 91 ? 0.137 -8.878 6.917 1.00 97.06 91 LEU A N 1
ATOM 740 C CA . LEU A 1 91 ? 0.793 -8.125 5.844 1.00 97.06 91 LEU A CA 1
ATOM 741 C C . LEU A 1 91 ? 2.204 -7.651 6.235 1.00 97.06 91 LEU A C 1
ATOM 743 O O . LEU A 1 91 ? 3.109 -7.700 5.404 1.00 97.06 91 LEU A O 1
ATOM 747 N N . ILE A 1 92 ? 2.407 -7.248 7.497 1.00 96.31 92 ILE A N 1
ATOM 748 C CA . ILE A 1 92 ? 3.745 -6.937 8.033 1.00 96.31 92 ILE A CA 1
ATOM 749 C C . ILE A 1 92 ? 4.637 -8.178 7.964 1.00 96.31 92 ILE A C 1
ATOM 751 O O . ILE A 1 92 ? 5.754 -8.095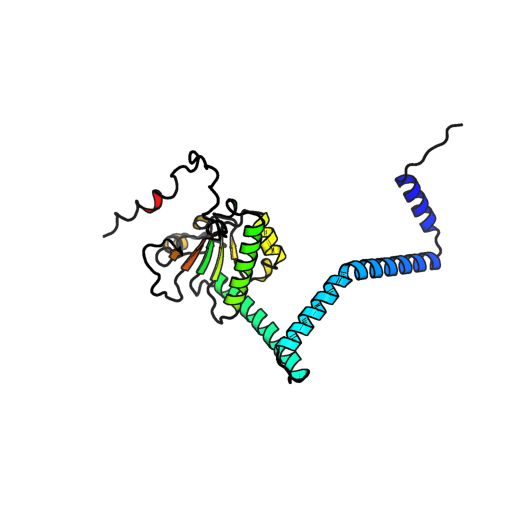 7.463 1.00 96.31 92 ILE A O 1
ATOM 755 N N . GLU A 1 93 ? 4.136 -9.321 8.437 1.00 95.81 93 GLU A N 1
ATOM 756 C CA . GLU A 1 93 ? 4.875 -10.588 8.420 1.00 95.81 93 GLU A CA 1
ATOM 757 C C . GLU A 1 93 ? 5.218 -11.027 6.991 1.00 95.81 93 GLU A C 1
ATOM 759 O O . GLU A 1 93 ? 6.344 -11.456 6.752 1.00 95.81 93 GLU A O 1
ATOM 764 N N . ALA A 1 94 ? 4.305 -10.856 6.027 1.00 95.50 94 ALA A N 1
ATOM 765 C CA . ALA A 1 94 ? 4.574 -11.133 4.616 1.00 95.50 94 ALA A CA 1
ATOM 766 C C . ALA A 1 94 ? 5.732 -10.273 4.079 1.00 95.50 94 ALA A C 1
ATOM 768 O O . ALA A 1 94 ? 6.687 -10.807 3.521 1.00 95.50 94 ALA A O 1
ATOM 769 N N . CYS A 1 95 ? 5.707 -8.961 4.339 1.00 94.62 95 CYS A N 1
ATOM 770 C CA . CYS A 1 95 ? 6.772 -8.051 3.906 1.00 94.62 95 CYS A CA 1
ATOM 771 C C . CYS A 1 95 ? 8.130 -8.315 4.582 1.00 94.62 95 CYS A C 1
ATOM 773 O O . CYS A 1 95 ? 9.164 -7.980 4.010 1.00 94.62 95 CYS A O 1
ATOM 775 N N . GLN A 1 96 ? 8.133 -8.860 5.803 1.00 92.12 96 GLN A N 1
ATOM 776 C CA . GLN A 1 96 ? 9.353 -9.154 6.564 1.00 92.12 96 GLN A CA 1
ATOM 777 C C . GLN A 1 96 ? 9.973 -10.502 6.195 1.00 92.12 96 GLN A C 1
ATOM 779 O O . GLN A 1 96 ? 11.193 -10.607 6.114 1.00 92.12 96 GLN A O 1
ATOM 784 N N . ASN A 1 97 ? 9.143 -11.527 6.001 1.00 88.88 97 ASN A N 1
ATOM 785 C CA . ASN A 1 97 ? 9.610 -12.903 5.845 1.00 88.88 97 ASN A CA 1
ATOM 786 C C . ASN A 1 97 ? 9.760 -13.334 4.383 1.00 88.88 97 ASN A C 1
ATOM 788 O O . ASN A 1 97 ? 10.288 -14.412 4.135 1.00 88.88 97 ASN A O 1
ATOM 792 N N . ASP A 1 98 ? 9.264 -12.531 3.439 1.00 83.25 98 ASP A N 1
ATOM 793 C CA . ASP A 1 98 ? 9.343 -12.786 1.999 1.00 83.25 98 ASP A CA 1
ATOM 794 C C . ASP A 1 98 ? 8.839 -14.184 1.578 1.00 83.25 98 ASP A C 1
ATOM 796 O O . ASP A 1 98 ? 9.376 -14.814 0.671 1.00 83.25 98 ASP A O 1
ATOM 800 N N . GLN A 1 99 ? 7.827 -14.693 2.296 1.00 79.31 99 GLN A N 1
ATOM 801 C CA . GLN A 1 99 ? 7.321 -16.067 2.150 1.00 79.31 99 GLN A CA 1
ATOM 802 C C . GLN A 1 99 ? 6.489 -16.281 0.888 1.00 79.31 99 GLN A C 1
ATOM 804 O O . GLN A 1 99 ? 6.388 -17.408 0.417 1.00 79.31 99 GLN A O 1
ATOM 809 N N . ASN A 1 100 ? 5.881 -15.212 0.384 1.00 92.31 100 ASN A N 1
ATOM 810 C CA . ASN A 1 100 ? 5.061 -15.202 -0.816 1.00 92.31 100 ASN A CA 1
ATOM 811 C C . ASN A 1 100 ? 5.672 -14.225 -1.819 1.00 92.31 100 ASN A C 1
ATOM 813 O O . ASN A 1 100 ? 6.533 -13.407 -1.482 1.00 92.31 100 ASN A O 1
ATOM 817 N N . GLY A 1 101 ? 5.160 -14.261 -3.041 1.00 96.00 101 GLY A N 1
ATOM 818 C CA . GLY A 1 101 ? 5.453 -13.280 -4.064 1.00 96.00 101 GLY A CA 1
ATOM 819 C C . GLY A 1 101 ? 5.166 -11.856 -3.589 1.00 96.00 101 GLY A C 1
ATOM 820 O O . GLY A 1 101 ? 4.438 -11.597 -2.619 1.00 96.00 101 GLY A O 1
ATOM 821 N N . LYS A 1 102 ? 5.740 -10.900 -4.310 1.00 97.75 102 LYS A N 1
ATOM 822 C CA . LYS A 1 102 ? 5.568 -9.473 -4.039 1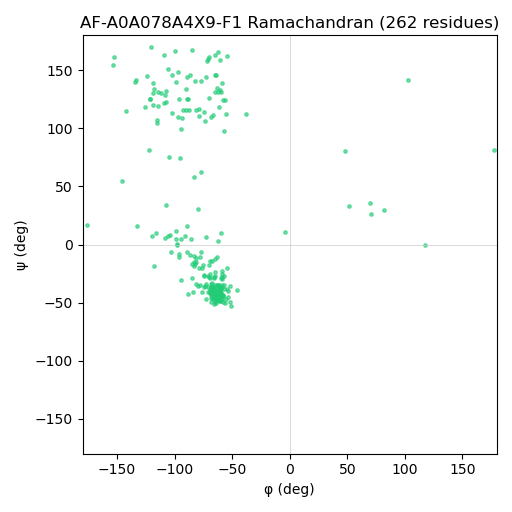.00 97.75 102 LYS A CA 1
ATOM 823 C C . LYS A 1 102 ? 4.581 -8.858 -5.016 1.00 97.75 102 LYS A C 1
ATOM 825 O O . LYS A 1 102 ? 4.574 -9.194 -6.191 1.00 97.75 102 LYS A O 1
ATOM 830 N N . ILE A 1 103 ? 3.816 -7.882 -4.554 1.00 98.25 103 ILE A N 1
ATOM 831 C CA . ILE A 1 103 ? 3.169 -6.891 -5.409 1.00 98.25 103 ILE A CA 1
ATOM 832 C C . ILE A 1 103 ? 3.891 -5.567 -5.171 1.00 98.25 103 ILE A C 1
ATOM 834 O O . ILE A 1 103 ? 3.957 -5.072 -4.042 1.00 98.25 103 ILE A O 1
ATOM 838 N N . ILE A 1 104 ? 4.441 -5.007 -6.241 1.00 98.50 104 ILE A N 1
ATOM 839 C CA . ILE A 1 104 ? 5.277 -3.813 -6.219 1.00 98.50 104 ILE A CA 1
ATOM 840 C C . ILE A 1 104 ? 4.590 -2.736 -7.051 1.00 98.50 104 ILE A C 1
ATOM 842 O O . ILE A 1 104 ? 4.354 -2.918 -8.241 1.00 98.50 104 ILE A O 1
ATOM 846 N N . ILE A 1 105 ? 4.271 -1.607 -6.425 1.00 98.56 105 ILE A N 1
ATOM 847 C CA . ILE A 1 105 ? 3.772 -0.423 -7.125 1.00 98.56 105 ILE A CA 1
ATOM 848 C C . ILE A 1 105 ? 4.962 0.475 -7.456 1.00 98.56 105 ILE A C 1
ATOM 850 O O . ILE A 1 105 ? 5.620 0.981 -6.544 1.00 98.56 105 ILE A O 1
ATOM 854 N N . ASP A 1 106 ? 5.227 0.660 -8.745 1.00 98.44 106 ASP A N 1
ATOM 855 C CA . ASP A 1 106 ? 6.332 1.473 -9.247 1.00 98.44 106 ASP A CA 1
ATOM 856 C C . ASP A 1 106 ? 5.888 2.912 -9.526 1.00 98.44 106 ASP A C 1
ATOM 858 O O . ASP A 1 106 ? 5.124 3.165 -10.458 1.00 98.44 106 ASP A O 1
ATOM 862 N N . LEU A 1 107 ? 6.342 3.859 -8.702 1.00 97.81 107 LEU A N 1
ATOM 863 C CA . LEU A 1 107 ? 5.964 5.271 -8.792 1.00 97.81 107 LEU A CA 1
ATOM 864 C C . LEU A 1 107 ? 6.866 6.109 -9.711 1.00 97.81 107 LEU A C 1
ATOM 866 O O . LEU A 1 107 ? 6.778 7.334 -9.675 1.00 97.81 107 LEU A O 1
ATOM 870 N N . ALA A 1 108 ? 7.675 5.490 -10.578 1.00 96.62 108 ALA A N 1
ATOM 871 C CA . ALA A 1 108 ? 8.546 6.202 -11.523 1.00 96.62 108 ALA A CA 1
ATOM 872 C C . ALA A 1 108 ? 7.820 7.225 -12.430 1.00 96.62 108 ALA A C 1
ATOM 874 O O . ALA A 1 108 ? 8.445 8.137 -12.962 1.00 96.62 108 ALA A O 1
ATOM 875 N N . TYR A 1 109 ? 6.498 7.108 -12.591 1.00 95.19 109 TYR A N 1
ATOM 876 C CA . TYR A 1 109 ? 5.676 8.005 -13.414 1.00 95.19 109 TYR A CA 1
ATOM 877 C C . TYR A 1 109 ? 4.947 9.095 -12.615 1.00 95.19 109 TYR A C 1
ATOM 879 O O . TYR A 1 109 ? 4.055 9.758 -13.149 1.00 95.19 109 TYR A O 1
ATOM 887 N N . CYS A 1 110 ? 5.288 9.289 -11.336 1.00 95.00 110 CYS A N 1
ATOM 888 C CA . CYS A 1 110 ? 4.638 10.281 -10.477 1.00 95.00 110 CYS A CA 1
ATOM 889 C C . CYS A 1 110 ? 4.650 11.693 -11.070 1.00 95.00 110 CYS A C 1
ATOM 891 O O . CYS A 1 110 ? 3.645 12.399 -10.975 1.00 95.00 110 CYS A O 1
ATOM 893 N N . ASP A 1 111 ? 5.732 12.089 -11.733 1.00 95.06 111 ASP A N 1
ATOM 894 C CA . ASP A 1 111 ? 5.874 13.427 -12.318 1.00 95.06 111 ASP A CA 1
ATOM 895 C C . ASP A 1 111 ? 4.976 13.676 -13.535 1.00 95.06 111 ASP A C 1
ATOM 897 O O . ASP A 1 111 ? 4.694 14.827 -13.869 1.00 95.06 111 ASP A O 1
ATOM 901 N N . LEU A 1 112 ? 4.453 12.614 -14.154 1.00 94.69 112 LEU A N 1
ATOM 902 C CA . LEU A 1 112 ? 3.512 12.712 -15.272 1.00 94.69 112 LEU A CA 1
ATOM 903 C C . LEU A 1 112 ? 2.062 12.928 -14.810 1.00 94.69 112 LEU A C 1
ATOM 905 O O . LEU A 1 112 ? 1.188 13.203 -15.630 1.00 94.69 112 LEU A O 1
ATOM 909 N N . MET A 1 113 ? 1.787 12.808 -13.507 1.00 95.69 113 MET A N 1
ATOM 910 C CA . MET A 1 113 ? 0.442 12.922 -12.948 1.00 95.69 113 MET A CA 1
ATOM 911 C C . MET A 1 113 ? 0.164 14.299 -12.350 1.00 95.69 113 MET A C 1
ATOM 913 O O . MET A 1 113 ? 0.944 14.861 -11.575 1.00 95.69 113 MET A O 1
ATOM 917 N N . SER A 1 114 ? -1.048 14.794 -12.588 1.00 94.94 114 SER A N 1
ATOM 918 C CA . SER A 1 114 ? -1.592 15.931 -11.851 1.00 94.94 114 SER A CA 1
ATOM 919 C C . SER A 1 114 ? -1.799 15.604 -10.364 1.00 94.94 114 SER A C 1
ATOM 921 O O . SER A 1 114 ? -1.925 14.452 -9.947 1.00 94.94 114 SER A O 1
ATOM 923 N N . ILE A 1 115 ? -1.956 16.635 -9.529 1.00 94.75 115 ILE A N 1
ATOM 924 C CA . ILE A 1 115 ? -2.252 16.475 -8.091 1.00 94.75 115 ILE A CA 1
ATOM 925 C C . ILE A 1 115 ? -3.534 15.650 -7.859 1.00 94.75 115 ILE A C 1
ATOM 927 O O . ILE A 1 115 ? -3.638 14.885 -6.896 1.00 94.75 115 ILE A O 1
ATOM 931 N N . ILE A 1 116 ? -4.531 15.796 -8.739 1.00 94.69 116 ILE A N 1
ATOM 932 C CA . ILE A 1 116 ? -5.799 15.060 -8.641 1.00 94.69 116 ILE A CA 1
ATOM 933 C C . ILE A 1 116 ? -5.572 13.568 -8.924 1.00 94.69 116 ILE A C 1
ATOM 935 O O . ILE A 1 116 ? -6.162 12.719 -8.250 1.00 94.69 116 ILE A O 1
ATOM 939 N N . GLU A 1 117 ? -4.715 13.251 -9.891 1.00 95.81 117 GLU A N 1
ATOM 940 C CA . GLU A 1 117 ? -4.310 11.888 -10.239 1.00 95.81 117 GLU A CA 1
ATOM 941 C C . GLU A 1 117 ? -3.461 11.258 -9.138 1.00 95.81 117 GLU A C 1
ATOM 943 O O . GLU A 1 117 ? -3.828 10.187 -8.663 1.00 95.81 117 GLU A O 1
ATOM 948 N N . LYS A 1 118 ? -2.462 11.968 -8.600 1.00 96.38 118 LYS A N 1
ATOM 949 C CA . LYS A 1 118 ? -1.686 11.530 -7.423 1.00 96.38 118 LYS A CA 1
ATOM 950 C C . LYS A 1 118 ? -2.594 11.192 -6.234 1.00 96.38 118 LYS A C 1
ATOM 952 O O . LYS A 1 118 ? -2.491 10.127 -5.629 1.00 96.38 118 LYS A O 1
ATOM 957 N N . ARG A 1 119 ? -3.591 12.039 -5.943 1.00 96.00 119 ARG A N 1
ATOM 958 C CA . ARG A 1 119 ? -4.593 11.764 -4.894 1.00 96.00 119 ARG A CA 1
ATOM 959 C C . ARG A 1 119 ? -5.448 10.524 -5.190 1.00 96.00 119 ARG A C 1
ATOM 961 O O . ARG A 1 119 ? -5.865 9.827 -4.253 1.00 96.00 119 ARG A O 1
ATOM 968 N N . SER A 1 120 ? -5.751 10.286 -6.465 1.00 96.56 120 SER A N 1
ATOM 969 C CA . SER A 1 120 ? -6.464 9.097 -6.941 1.00 96.56 120 SER A CA 1
ATOM 970 C C . SER A 1 120 ? -5.612 7.845 -6.740 1.00 96.56 120 SER A C 1
ATOM 972 O O . SER A 1 120 ? -6.096 6.884 -6.142 1.00 96.56 120 SER A O 1
ATOM 974 N N . LEU A 1 121 ? -4.335 7.898 -7.127 1.00 97.69 121 LEU A N 1
ATOM 975 C CA . LEU A 1 121 ? -3.357 6.833 -6.933 1.00 97.69 121 LEU A CA 1
ATOM 976 C C . LEU A 1 121 ? -3.232 6.451 -5.459 1.00 97.69 121 LEU A C 1
ATOM 978 O O . LEU A 1 121 ? -3.425 5.289 -5.111 1.00 97.69 121 LEU A O 1
ATOM 982 N N . SER A 1 122 ? -3.039 7.420 -4.556 1.00 97.69 122 SER A N 1
ATOM 983 C CA . SER A 1 122 ? -2.971 7.130 -3.114 1.00 97.69 122 SER A CA 1
ATOM 984 C C . SER A 1 122 ? -4.254 6.477 -2.584 1.00 97.69 122 SER A C 1
ATOM 986 O O . SER A 1 122 ? -4.220 5.727 -1.609 1.00 97.69 122 SER A O 1
ATOM 988 N N . SER A 1 123 ? -5.408 6.761 -3.201 1.00 97.4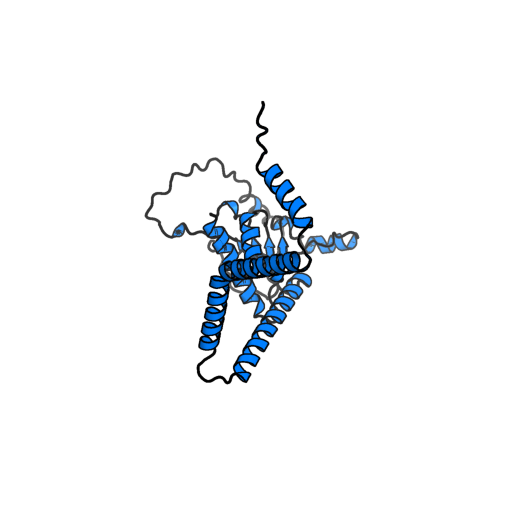4 123 SER A N 1
ATOM 989 C CA . SER A 1 123 ? -6.666 6.089 -2.869 1.00 97.44 123 SER A CA 1
ATOM 990 C C . SER A 1 123 ? -6.687 4.638 -3.346 1.00 97.44 123 SER A C 1
ATOM 992 O O . SER A 1 123 ? -7.186 3.790 -2.612 1.00 97.44 123 SER A O 1
ATOM 994 N N . GLN A 1 124 ? -6.170 4.359 -4.544 1.00 97.81 124 GLN A N 1
ATOM 995 C CA . GLN A 1 124 ? -6.081 3.005 -5.090 1.00 97.81 124 GLN A CA 1
ATOM 996 C C . GLN A 1 124 ? -5.086 2.154 -4.298 1.00 97.81 124 GLN A C 1
ATOM 998 O O . GLN A 1 124 ? -5.465 1.077 -3.855 1.00 97.81 124 GLN A O 1
ATOM 1003 N N . ILE A 1 125 ? -3.893 2.676 -3.987 1.00 98.19 125 ILE A N 1
ATOM 1004 C CA . ILE A 1 125 ? -2.909 1.991 -3.127 1.00 98.19 125 ILE A CA 1
ATOM 1005 C C . ILE A 1 125 ? -3.540 1.631 -1.774 1.00 98.19 125 ILE A C 1
ATOM 1007 O O . ILE A 1 125 ? -3.449 0.491 -1.324 1.00 98.19 125 ILE A O 1
ATOM 1011 N N . ASN A 1 126 ? -4.251 2.576 -1.149 1.00 97.88 126 ASN A N 1
ATOM 1012 C CA . ASN A 1 126 ? -4.972 2.323 0.098 1.00 97.88 126 ASN A CA 1
ATOM 1013 C C . ASN A 1 126 ? -6.000 1.183 -0.046 1.00 97.88 126 ASN A C 1
ATOM 1015 O O . ASN A 1 126 ? -6.095 0.329 0.831 1.00 97.88 126 ASN A O 1
ATOM 1019 N N . LEU A 1 127 ? -6.776 1.158 -1.135 1.00 97.75 127 LEU A N 1
ATOM 1020 C CA . LEU A 1 127 ? -7.740 0.083 -1.392 1.00 97.75 127 LEU A CA 1
ATOM 1021 C C . LEU A 1 127 ? -7.045 -1.271 -1.580 1.00 97.75 127 LEU A C 1
ATOM 1023 O O . LEU A 1 127 ? -7.500 -2.246 -0.986 1.00 97.75 127 LEU A O 1
ATOM 1027 N N . SER A 1 128 ? -5.930 -1.322 -2.313 1.00 98.25 128 SER A N 1
ATOM 1028 C CA . SER A 1 128 ? -5.136 -2.542 -2.495 1.00 98.25 128 SER A CA 1
ATOM 1029 C C . SER A 1 128 ? -4.643 -3.102 -1.161 1.00 98.25 128 SER A C 1
ATOM 1031 O O . SER A 1 128 ? -4.809 -4.290 -0.897 1.00 98.25 128 SER A O 1
ATOM 1033 N N . VAL A 1 129 ? -4.143 -2.246 -0.260 1.00 97.81 129 VAL A N 1
ATOM 1034 C CA . VAL A 1 129 ? -3.766 -2.656 1.106 1.00 97.81 129 VAL A CA 1
ATOM 1035 C C . VAL A 1 129 ? -4.956 -3.259 1.854 1.00 97.81 129 VAL A C 1
ATOM 1037 O O . VAL A 1 129 ? -4.831 -4.305 2.491 1.00 97.81 129 VAL A O 1
ATOM 1040 N N . PHE A 1 130 ? -6.121 -2.608 1.803 1.00 96.62 130 PHE A N 1
ATOM 1041 C CA . PHE A 1 130 ? -7.323 -3.123 2.461 1.00 96.62 130 PHE A CA 1
ATOM 1042 C C . PHE A 1 130 ? -7.777 -4.469 1.894 1.00 96.62 130 PHE A C 1
ATOM 1044 O O . PHE A 1 130 ? -8.278 -5.296 2.657 1.00 96.62 130 PHE A O 1
ATOM 1051 N N . GLU A 1 131 ? -7.608 -4.687 0.591 1.00 97.56 131 GLU A N 1
ATOM 1052 C CA . GLU A 1 131 ? -7.920 -5.959 -0.055 1.00 97.56 131 GLU A CA 1
ATOM 1053 C C . GLU A 1 131 ? -6.959 -7.058 0.402 1.00 97.56 131 GLU A C 1
ATOM 1055 O O . GLU A 1 131 ? -7.407 -8.100 0.880 1.00 97.56 131 GLU A O 1
ATOM 1060 N N . LEU A 1 132 ? -5.649 -6.793 0.368 1.00 97.12 132 LEU A N 1
ATOM 1061 C CA . LEU A 1 132 ? -4.616 -7.749 0.779 1.00 97.12 132 LEU A CA 1
ATOM 1062 C C . LEU A 1 132 ? -4.776 -8.197 2.237 1.00 97.12 132 LEU A C 1
ATOM 1064 O O . LEU A 1 132 ? -4.631 -9.374 2.554 1.00 97.12 132 LEU A O 1
ATOM 1068 N N . ARG A 1 133 ? -5.191 -7.299 3.134 1.00 97.12 133 ARG A N 1
ATOM 1069 C CA . ARG A 1 133 ? -5.444 -7.623 4.551 1.00 97.12 133 ARG A CA 1
ATOM 1070 C C . ARG A 1 133 ? -6.574 -8.626 4.790 1.00 97.12 133 ARG A C 1
ATOM 1072 O O . ARG A 1 133 ? -6.773 -9.053 5.927 1.00 97.12 133 ARG A O 1
ATOM 1079 N N . LYS A 1 134 ? -7.369 -8.967 3.775 1.00 96.44 134 LYS A N 1
ATOM 1080 C CA . LYS A 1 134 ? -8.422 -9.983 3.906 1.00 96.44 134 LYS A CA 1
ATOM 1081 C C . LYS A 1 134 ? -7.875 -11.406 3.836 1.00 96.44 134 LYS A C 1
ATOM 1083 O O . LYS A 1 134 ? -8.574 -12.309 4.300 1.00 96.44 134 LYS A O 1
ATOM 1088 N N . TYR A 1 135 ? -6.681 -11.589 3.275 1.00 96.56 135 TYR A N 1
ATOM 1089 C CA . TYR A 1 135 ? -6.053 -12.888 3.072 1.00 96.56 135 TYR A CA 1
ATOM 1090 C C . TYR A 1 135 ? -5.264 -13.316 4.311 1.00 96.56 135 TYR A C 1
ATOM 1092 O O . TYR A 1 135 ? -4.687 -12.495 5.025 1.00 96.56 135 TYR A O 1
ATOM 1100 N N . GLN A 1 136 ? -5.253 -14.622 4.578 1.00 95.56 136 GLN A N 1
ATOM 1101 C CA . GLN A 1 136 ? -4.471 -15.189 5.678 1.00 95.56 136 GLN A CA 1
ATOM 1102 C C . GLN A 1 136 ? -2.970 -15.106 5.385 1.00 95.56 136 GLN A C 1
ATOM 1104 O O . GLN A 1 136 ? -2.198 -14.765 6.274 1.00 95.56 136 GLN A O 1
ATOM 1109 N N . GLN A 1 137 ? -2.595 -15.360 4.132 1.00 96.25 137 GLN A N 1
ATOM 1110 C CA . GLN A 1 137 ? -1.236 -15.287 3.609 1.00 96.25 137 GLN A CA 1
ATOM 1111 C C . GLN A 1 137 ? -1.222 -14.286 2.446 1.00 96.25 137 GLN A C 1
ATOM 1113 O O . GLN A 1 137 ? -1.391 -14.679 1.294 1.00 96.25 137 GLN A O 1
ATOM 1118 N N . PRO A 1 138 ? -1.147 -12.974 2.723 1.00 97.19 138 PRO A N 1
ATOM 1119 C CA . PRO A 1 138 ? -1.120 -11.976 1.663 1.00 97.19 138 PRO A CA 1
ATOM 1120 C C . PRO A 1 138 ? 0.212 -12.002 0.902 1.00 97.19 138 PRO A C 1
ATOM 1122 O O . PRO A 1 138 ? 1.232 -12.447 1.427 1.00 97.19 138 PRO A O 1
ATOM 1125 N N . PHE A 1 139 ? 0.206 -11.465 -0.318 1.00 97.62 139 PHE A N 1
ATOM 1126 C CA . PHE A 1 139 ? 1.434 -11.057 -1.001 1.00 97.62 139 PHE A CA 1
ATOM 1127 C C . PHE A 1 139 ? 2.109 -9.925 -0.218 1.00 97.62 139 PHE A C 1
ATOM 1129 O O . PHE A 1 139 ? 1.430 -9.058 0.350 1.00 97.62 139 PHE A O 1
ATOM 1136 N N . SER A 1 140 ? 3.439 -9.900 -0.229 1.00 97.19 140 SER A N 1
ATOM 1137 C CA . SER A 1 140 ? 4.222 -8.768 0.267 1.00 97.19 140 SER A CA 1
ATOM 1138 C C . SER A 1 140 ? 3.864 -7.528 -0.552 1.00 97.19 140 SER A C 1
ATOM 1140 O O . SER A 1 140 ? 3.824 -7.597 -1.779 1.00 97.19 140 SER A O 1
ATOM 1142 N N . PHE A 1 141 ? 3.600 -6.388 0.087 1.00 98.00 141 PHE A N 1
ATOM 1143 C CA . PHE A 1 141 ? 3.190 -5.175 -0.625 1.00 98.00 141 PHE A CA 1
ATOM 1144 C C . PHE A 1 141 ? 4.257 -4.094 -0.490 1.00 98.00 141 PHE A C 1
ATOM 1146 O O . PHE A 1 141 ? 4.564 -3.642 0.618 1.00 98.00 141 PHE A O 1
ATOM 1153 N N . HIS A 1 142 ? 4.810 -3.675 -1.626 1.00 97.94 142 HIS A N 1
ATOM 1154 C CA . HIS A 1 142 ? 5.867 -2.675 -1.703 1.00 97.94 142 HIS A CA 1
ATOM 1155 C C . HIS A 1 142 ? 5.444 -1.517 -2.601 1.00 97.94 142 HIS A C 1
ATOM 1157 O O . HIS A 1 142 ? 4.778 -1.704 -3.617 1.00 97.94 142 HIS A O 1
ATOM 1163 N N . VAL A 1 143 ? 5.874 -0.313 -2.244 1.00 98.19 143 VAL A N 1
ATOM 1164 C CA . VAL A 1 143 ? 5.736 0.875 -3.089 1.00 98.19 143 VAL A CA 1
ATOM 1165 C C . VAL A 1 143 ? 7.123 1.483 -3.249 1.00 98.19 143 VAL A C 1
ATOM 1167 O O . VAL A 1 143 ? 7.745 1.831 -2.246 1.00 98.19 143 VAL A O 1
ATOM 1170 N N . VAL A 1 144 ? 7.624 1.554 -4.479 1.00 98.06 144 VAL A N 1
ATOM 1171 C CA . VAL A 1 144 ? 8.964 2.073 -4.816 1.00 98.06 144 VAL A CA 1
ATOM 1172 C C . VAL A 1 144 ? 8.868 3.419 -5.524 1.00 98.06 144 VAL A C 1
ATOM 1174 O O . VAL A 1 144 ? 7.796 3.767 -6.010 1.00 98.06 144 VAL A O 1
ATOM 1177 N N . GLY A 1 145 ? 9.970 4.172 -5.585 1.00 96.62 145 GLY A N 1
ATOM 1178 C CA . GLY A 1 145 ? 9.990 5.501 -6.205 1.00 96.62 145 GLY A CA 1
ATOM 1179 C C . GLY A 1 145 ? 9.221 6.551 -5.399 1.00 96.62 145 GLY A C 1
ATOM 1180 O O . GLY A 1 145 ? 8.536 7.392 -5.962 1.00 96.62 145 GLY A O 1
ATOM 1181 N N . MET A 1 146 ? 9.251 6.471 -4.066 1.00 96.19 146 MET A N 1
ATOM 1182 C CA . MET A 1 146 ? 8.562 7.426 -3.189 1.00 96.19 146 MET A CA 1
ATOM 1183 C C . MET A 1 146 ? 9.397 8.700 -2.958 1.00 96.19 146 MET A C 1
ATOM 1185 O O . MET A 1 146 ? 9.748 9.025 -1.818 1.00 96.19 146 MET A O 1
ATOM 1189 N N . ASP A 1 147 ? 9.754 9.390 -4.035 1.00 94.69 147 ASP A N 1
ATOM 1190 C CA . ASP A 1 147 ? 10.493 10.657 -4.031 1.00 94.69 147 ASP A CA 1
ATOM 1191 C C . ASP A 1 147 ? 9.567 11.888 -4.098 1.00 94.69 147 ASP A C 1
ATOM 1193 O O . ASP A 1 147 ? 9.868 12.916 -3.487 1.00 94.69 147 ASP A O 1
ATOM 1197 N N . ASP A 1 148 ? 8.401 11.767 -4.737 1.00 95.62 148 ASP A N 1
ATOM 1198 C CA . ASP A 1 148 ? 7.388 12.824 -4.804 1.00 95.62 148 ASP A CA 1
ATOM 1199 C C . ASP A 1 148 ? 6.720 13.102 -3.440 1.00 95.62 148 ASP A C 1
ATOM 1201 O O . ASP A 1 148 ? 5.881 12.341 -2.940 1.00 95.62 148 ASP A O 1
ATOM 1205 N N . GLU A 1 149 ? 7.029 14.269 -2.864 1.00 96.31 149 GLU A N 1
ATOM 1206 C CA . GLU A 1 149 ? 6.507 14.718 -1.565 1.00 96.31 149 GLU A CA 1
ATOM 1207 C C . GLU A 1 149 ? 4.971 14.798 -1.545 1.00 96.31 149 GLU A C 1
ATOM 1209 O O . GLU A 1 149 ? 4.334 14.474 -0.538 1.00 96.31 149 GLU A O 1
ATOM 1214 N N . THR A 1 150 ? 4.350 15.167 -2.671 1.00 95.94 150 THR A N 1
ATOM 1215 C CA . THR A 1 150 ? 2.888 15.281 -2.758 1.00 95.94 150 THR A CA 1
ATOM 1216 C C . THR A 1 150 ? 2.217 13.923 -2.561 1.00 95.94 150 THR A C 1
ATOM 1218 O O . THR A 1 150 ? 1.304 13.796 -1.740 1.00 95.94 150 THR A O 1
ATOM 1221 N N . THR A 1 151 ? 2.659 12.898 -3.289 1.00 95.94 151 THR A N 1
ATOM 1222 C CA . THR A 1 151 ? 2.131 11.531 -3.197 1.00 95.94 151 THR A CA 1
ATOM 1223 C C . THR A 1 151 ? 2.396 10.936 -1.820 1.00 95.94 151 THR A C 1
ATOM 1225 O O . THR A 1 151 ? 1.486 10.344 -1.225 1.00 95.94 151 THR A O 1
ATOM 1228 N N . PHE A 1 152 ? 3.589 11.168 -1.266 1.00 96.69 152 PHE A N 1
ATOM 1229 C CA . PHE A 1 152 ? 3.933 10.743 0.088 1.00 96.69 152 PHE A CA 1
ATOM 1230 C C . PHE A 1 152 ? 2.978 11.331 1.141 1.00 96.69 152 PHE A C 1
ATOM 1232 O O . PHE A 1 152 ? 2.392 10.588 1.937 1.00 96.69 152 PHE A O 1
ATOM 1239 N N . GLU A 1 153 ? 2.728 12.642 1.109 1.00 96.75 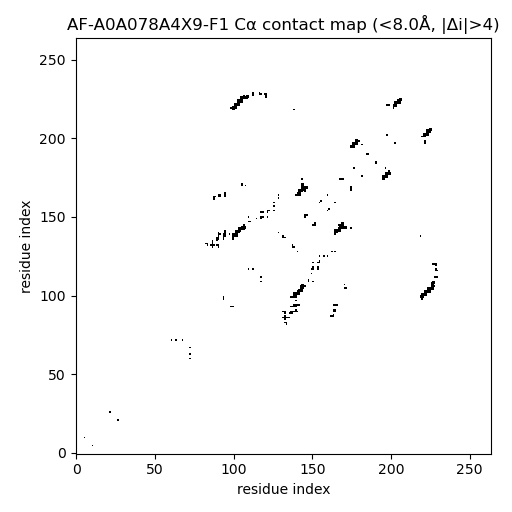153 GLU A N 1
ATOM 1240 C CA . GLU A 1 153 ? 1.807 13.294 2.045 1.00 96.75 153 GLU A CA 1
ATOM 1241 C C . GLU A 1 153 ? 0.355 12.816 1.869 1.00 96.75 153 GLU A C 1
ATOM 1243 O O . GLU A 1 153 ? -0.359 12.618 2.857 1.00 96.75 153 GLU A O 1
ATOM 1248 N N . GLN A 1 154 ? -0.097 12.542 0.638 1.00 96.69 154 GLN A N 1
ATOM 1249 C CA . GLN A 1 154 ? -1.426 11.958 0.405 1.00 96.69 154 GLN A CA 1
ATOM 1250 C C . GLN A 1 154 ? -1.562 10.545 0.998 1.00 96.69 154 GLN A C 1
ATOM 1252 O O . GLN A 1 154 ? -2.610 10.210 1.562 1.00 96.69 154 GLN A O 1
ATOM 1257 N N . ILE A 1 155 ? -0.519 9.715 0.904 1.00 97.25 155 ILE A N 1
ATOM 1258 C CA . ILE A 1 155 ? -0.479 8.384 1.528 1.00 97.25 155 ILE A CA 1
ATOM 1259 C C . ILE A 1 155 ? -0.484 8.511 3.057 1.00 97.25 155 ILE A C 1
ATOM 1261 O O . ILE A 1 155 ? -1.278 7.853 3.740 1.00 97.25 155 ILE A O 1
ATOM 1265 N N . LYS A 1 156 ? 0.329 9.415 3.608 1.00 96.88 156 LYS A N 1
ATOM 1266 C CA . LYS A 1 156 ? 0.402 9.674 5.050 1.00 96.88 156 LYS A CA 1
ATOM 1267 C C . LYS A 1 156 ? -0.931 10.145 5.628 1.00 96.88 156 LYS A C 1
ATOM 1269 O O . LYS A 1 156 ? -1.384 9.607 6.638 1.00 96.88 156 LYS A O 1
ATOM 1274 N N . GLN A 1 157 ? -1.627 11.060 4.950 1.00 95.31 157 GLN A N 1
ATOM 1275 C CA . GLN A 1 157 ? -2.966 11.528 5.343 1.00 95.31 157 GLN A CA 1
ATOM 1276 C C . GLN A 1 157 ? -4.008 10.400 5.418 1.00 95.31 157 GLN A C 1
ATOM 1278 O O . GLN A 1 157 ? -5.014 10.526 6.122 1.00 95.31 157 GLN A O 1
ATOM 1283 N N . ARG A 1 158 ? -3.775 9.284 4.719 1.00 95.12 158 ARG A N 1
ATOM 1284 C CA . ARG A 1 158 ? -4.626 8.084 4.738 1.00 95.12 158 ARG A CA 1
ATOM 1285 C C . ARG A 1 158 ? -4.168 7.028 5.747 1.00 95.12 158 ARG A C 1
ATOM 1287 O O . ARG A 1 158 ? -4.776 5.963 5.831 1.00 95.12 158 ARG A O 1
ATOM 1294 N N . GLY A 1 159 ? -3.141 7.330 6.538 1.00 96.06 159 GLY A N 1
ATOM 1295 C CA . GLY A 1 159 ? -2.595 6.432 7.548 1.00 96.06 159 GLY A CA 1
ATOM 1296 C C . GLY A 1 159 ? -1.619 5.400 6.988 1.00 96.06 159 GLY A C 1
ATOM 1297 O O . GLY A 1 159 ? -1.529 4.318 7.571 1.00 96.06 159 GLY A O 1
ATOM 1298 N N . GLY A 1 160 ? -0.906 5.728 5.902 1.00 95.94 160 GLY A N 1
ATOM 1299 C CA . GLY A 1 160 ? 0.094 4.869 5.251 1.00 95.94 160 GLY A CA 1
ATOM 1300 C C . GLY A 1 160 ? 1.075 4.188 6.206 1.00 95.94 160 GLY A C 1
ATOM 1301 O O . GLY A 1 160 ? 1.348 3.002 6.077 1.00 95.94 160 GLY A O 1
ATOM 1302 N N . GLU A 1 161 ? 1.511 4.898 7.247 1.00 94.81 161 GLU A N 1
ATOM 1303 C CA . GLU A 1 161 ? 2.425 4.390 8.284 1.00 94.81 161 GLU A CA 1
ATOM 1304 C C . GLU A 1 161 ? 1.883 3.151 9.023 1.00 94.81 161 GLU A C 1
ATOM 1306 O O . GLU A 1 161 ? 2.640 2.337 9.542 1.00 94.81 161 GLU A O 1
ATOM 1311 N N . SER A 1 162 ? 0.558 2.984 9.063 1.00 94.25 162 SER A N 1
ATOM 1312 C CA . SER A 1 162 ? -0.115 1.869 9.739 1.00 94.25 162 SER A CA 1
ATOM 1313 C C . SER A 1 162 ? -0.527 0.738 8.797 1.00 94.25 162 SER A C 1
ATOM 1315 O O . SER A 1 162 ? -1.230 -0.183 9.222 1.00 94.25 162 SER A O 1
ATOM 1317 N N . TRP A 1 163 ? -0.162 0.812 7.513 1.00 95.19 163 TRP A N 1
ATOM 1318 C CA . TRP A 1 163 ? -0.605 -0.137 6.489 1.00 95.19 163 TRP A CA 1
ATOM 1319 C C . TRP A 1 163 ? 0.112 -1.484 6.545 1.00 95.19 163 TRP A C 1
ATOM 1321 O O . TRP A 1 163 ? -0.466 -2.482 6.120 1.00 95.19 163 TRP A O 1
ATOM 1331 N N . GLY A 1 164 ? 1.286 -1.557 7.173 1.00 93.50 164 GLY A N 1
ATOM 1332 C CA . GLY A 1 164 ? 2.095 -2.777 7.143 1.00 93.50 164 GLY A CA 1
ATOM 1333 C C . GLY A 1 164 ? 2.709 -3.035 5.768 1.00 93.50 164 GLY A C 1
ATOM 1334 O O . GLY A 1 164 ? 2.944 -4.175 5.403 1.00 93.50 164 GLY A O 1
ATOM 1335 N N . THR A 1 165 ? 2.902 -1.963 5.005 1.00 95.62 165 THR A N 1
ATOM 1336 C CA . THR A 1 165 ? 3.481 -1.916 3.661 1.00 95.62 165 THR A CA 1
ATOM 1337 C C . THR A 1 165 ? 4.893 -1.357 3.760 1.00 95.62 165 THR A C 1
ATOM 1339 O O . THR A 1 165 ? 5.169 -0.536 4.638 1.00 95.62 165 THR A O 1
ATOM 1342 N N . VAL A 1 166 ? 5.772 -1.756 2.843 1.00 96.31 166 VAL A N 1
ATOM 1343 C CA . VAL A 1 166 ? 7.125 -1.200 2.747 1.00 96.31 166 VAL A CA 1
ATOM 1344 C C . VAL A 1 166 ? 7.152 -0.095 1.697 1.00 96.31 166 VAL A C 1
ATOM 1346 O O . VAL A 1 166 ? 6.789 -0.313 0.541 1.00 96.31 166 VAL A O 1
ATOM 1349 N N . PHE A 1 167 ? 7.606 1.088 2.101 1.00 96.50 167 PHE A N 1
ATOM 1350 C CA . PHE A 1 167 ? 7.778 2.237 1.217 1.00 96.50 167 PHE A CA 1
ATOM 1351 C C . PHE A 1 167 ? 9.263 2.471 0.967 1.00 96.50 167 PHE A C 1
ATOM 1353 O O . PHE A 1 167 ? 10.023 2.695 1.911 1.00 96.50 167 PHE A O 1
ATOM 1360 N N . HIS A 1 168 ? 9.662 2.459 -0.299 1.00 96.06 168 HIS A N 1
ATOM 1361 C CA . HIS A 1 168 ? 11.031 2.713 -0.721 1.00 96.06 168 HIS A CA 1
ATOM 1362 C C . HIS A 1 168 ? 11.113 4.069 -1.407 1.00 96.06 168 HIS A C 1
ATOM 1364 O O . HIS A 1 168 ? 10.346 4.360 -2.324 1.00 96.06 168 HIS A O 1
ATOM 1370 N N . LYS A 1 169 ? 12.057 4.900 -0.965 1.00 95.00 169 LYS A N 1
ATOM 1371 C CA . LYS A 1 169 ? 12.329 6.199 -1.598 1.00 95.00 169 LYS A CA 1
ATOM 1372 C C . LYS A 1 169 ? 13.072 6.061 -2.925 1.00 95.00 169 LYS A C 1
ATOM 1374 O O . LYS A 1 169 ? 12.976 6.936 -3.767 1.00 95.00 169 LYS A O 1
ATOM 1379 N N . THR A 1 170 ? 13.838 4.988 -3.076 1.00 95.12 170 THR A N 1
ATOM 1380 C CA . THR A 1 170 ? 14.690 4.732 -4.235 1.00 95.12 170 THR A CA 1
ATOM 1381 C C . THR A 1 170 ? 13.914 4.075 -5.372 1.00 95.12 170 THR A C 1
ATOM 1383 O O . THR A 1 170 ? 12.796 3.585 -5.180 1.00 95.12 170 THR A O 1
ATOM 1386 N N . SER A 1 171 ? 14.523 4.039 -6.557 1.00 95.56 171 SER A N 1
ATOM 1387 C CA . SER A 1 171 ? 13.939 3.388 -7.733 1.00 95.56 171 SER A CA 1
ATOM 1388 C C . SER A 1 171 ? 13.748 1.881 -7.520 1.00 95.56 171 SER A C 1
ATOM 1390 O O . SER A 1 171 ? 14.310 1.284 -6.594 1.00 95.56 171 SER A O 1
ATOM 1392 N N . LEU A 1 172 ? 12.970 1.239 -8.394 1.00 94.88 172 LEU A N 1
ATOM 1393 C CA . LEU A 1 172 ? 12.735 -0.205 -8.351 1.00 94.88 172 LEU A CA 1
ATOM 1394 C C . LEU A 1 172 ? 14.049 -1.010 -8.301 1.00 94.88 172 LEU A C 1
ATOM 1396 O O . LEU A 1 172 ? 14.216 -1.864 -7.432 1.00 94.88 172 LEU A O 1
ATOM 1400 N N . ARG A 1 173 ? 15.005 -0.712 -9.191 1.00 92.38 173 ARG A N 1
ATOM 1401 C CA . ARG A 1 173 ? 16.284 -1.443 -9.271 1.00 92.38 173 ARG A CA 1
ATOM 1402 C C . ARG A 1 173 ? 17.212 -1.195 -8.082 1.00 92.38 173 ARG A C 1
ATOM 1404 O O . ARG A 1 173 ? 18.017 -2.058 -7.755 1.00 92.38 173 ARG A O 1
ATOM 1411 N N . GLU A 1 174 ? 17.132 -0.031 -7.449 1.00 90.81 174 GLU A N 1
ATOM 1412 C CA . GLU A 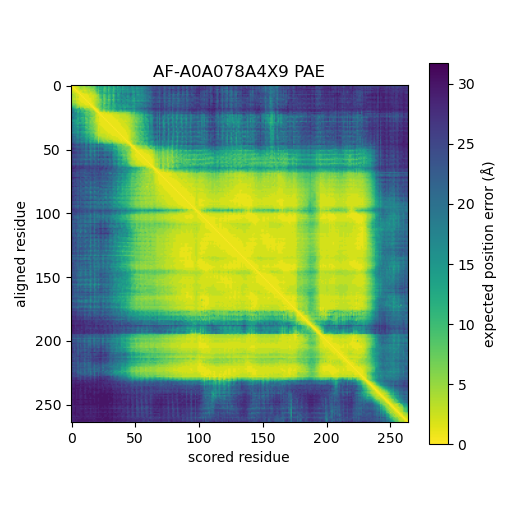1 174 ? 17.9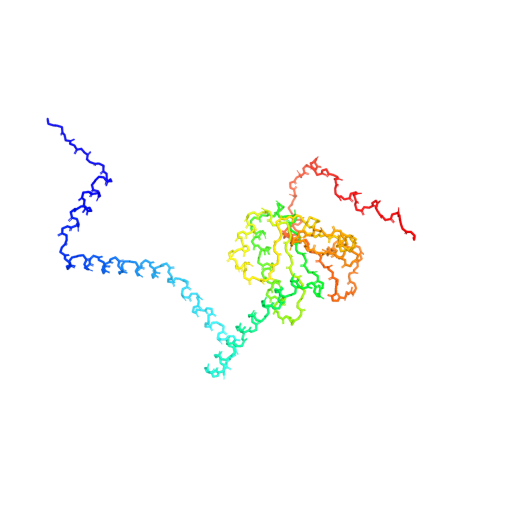53 0.291 -6.274 1.00 90.81 174 GLU A CA 1
ATOM 1413 C C . GLU A 1 174 ? 17.396 -0.333 -4.991 1.00 90.81 174 GLU A C 1
ATOM 1415 O O . GLU A 1 174 ? 18.158 -0.775 -4.126 1.00 90.81 174 GLU A O 1
ATOM 1420 N N . SER A 1 175 ? 16.065 -0.390 -4.893 1.00 92.44 175 SER A N 1
ATOM 1421 C CA . SER A 1 175 ? 15.332 -0.870 -3.717 1.00 92.44 175 SER A CA 1
ATOM 1422 C C . SER A 1 175 ? 15.459 -2.379 -3.506 1.00 92.44 175 SER A C 1
ATOM 1424 O O . SER A 1 175 ? 15.392 -2.850 -2.369 1.00 92.44 175 SER A O 1
ATOM 1426 N N . PHE A 1 176 ? 15.663 -3.136 -4.586 1.00 92.31 176 PHE A N 1
ATOM 1427 C CA . PHE A 1 176 ? 15.786 -4.587 -4.543 1.00 92.31 176 PHE A CA 1
ATOM 1428 C C . PHE A 1 176 ? 17.155 -5.050 -5.038 1.00 92.31 176 PHE A C 1
ATOM 1430 O O . PHE A 1 176 ? 17.650 -4.603 -6.069 1.00 92.31 176 PHE A O 1
ATOM 1437 N N . THR A 1 177 ? 17.778 -5.972 -4.305 1.00 86.06 177 THR A N 1
ATOM 1438 C CA . THR A 1 177 ? 18.941 -6.709 -4.818 1.00 86.06 177 THR A CA 1
ATOM 1439 C C . THR A 1 177 ? 18.466 -7.955 -5.527 1.00 86.06 177 THR A C 1
ATOM 1441 O O . THR A 1 177 ? 17.533 -8.614 -5.073 1.00 86.06 177 THR A O 1
ATOM 1444 N N . ASP A 1 178 ? 19.158 -8.302 -6.600 1.00 79.69 178 ASP A N 1
ATOM 1445 C CA . ASP A 1 178 ? 19.014 -9.610 -7.211 1.00 79.69 178 ASP A CA 1
ATOM 1446 C C . ASP A 1 178 ? 19.333 -10.716 -6.187 1.00 79.69 178 ASP A C 1
ATOM 1448 O O . ASP A 1 178 ? 20.408 -10.731 -5.573 1.00 79.69 178 ASP A O 1
ATOM 1452 N N . ARG A 1 179 ? 18.377 -11.628 -5.988 1.00 77.06 179 ARG A N 1
ATOM 1453 C CA . ARG A 1 179 ? 18.503 -12.766 -5.075 1.00 77.06 179 ARG A CA 1
ATOM 1454 C C . ARG A 1 179 ? 19.650 -13.700 -5.481 1.00 77.06 179 ARG A C 1
ATOM 1456 O O . ARG A 1 179 ? 20.368 -14.168 -4.600 1.00 77.06 179 ARG A O 1
ATOM 1463 N N . ASN A 1 180 ? 19.889 -13.889 -6.779 1.00 74.94 180 ASN A N 1
ATOM 1464 C CA . ASN A 1 180 ? 20.971 -14.740 -7.281 1.00 74.94 180 ASN A CA 1
ATOM 1465 C C . ASN A 1 180 ? 22.353 -14.150 -6.953 1.00 74.94 180 ASN A C 1
ATOM 1467 O O . ASN A 1 180 ? 23.298 -14.881 -6.654 1.00 74.94 180 ASN A O 1
ATOM 1471 N N . LEU A 1 181 ? 22.465 -12.817 -6.938 1.00 73.19 181 LEU A N 1
ATOM 1472 C CA . LEU A 1 181 ? 23.689 -12.126 -6.522 1.00 73.19 181 LEU A CA 1
ATOM 1473 C C . LEU A 1 181 ? 23.897 -12.179 -5.003 1.00 73.19 181 LEU A C 1
ATOM 1475 O O . LEU A 1 181 ? 25.034 -12.285 -4.541 1.00 73.19 181 LEU A O 1
ATOM 1479 N N . LEU A 1 182 ? 22.817 -12.124 -4.215 1.00 69.06 182 LEU A N 1
ATOM 1480 C CA . LEU A 1 182 ? 22.893 -12.186 -2.753 1.00 69.06 182 LEU A CA 1
ATOM 1481 C C . LEU A 1 182 ? 23.480 -13.506 -2.256 1.00 69.06 182 LEU A C 1
ATOM 1483 O O . LEU A 1 182 ? 24.343 -13.471 -1.385 1.00 69.06 182 LEU A O 1
ATOM 1487 N N . THR A 1 183 ? 23.112 -14.644 -2.851 1.00 66.88 183 THR A N 1
ATOM 1488 C CA . THR A 1 183 ? 23.662 -15.956 -2.459 1.00 66.88 183 THR A CA 1
ATOM 1489 C C . THR A 1 183 ? 25.189 -16.021 -2.610 1.00 66.88 183 THR A C 1
ATOM 1491 O O . THR A 1 183 ? 25.862 -16.704 -1.837 1.00 66.88 183 THR A O 1
ATOM 1494 N N . ALA A 1 184 ? 25.760 -15.271 -3.560 1.00 67.12 184 ALA A N 1
ATOM 1495 C CA . ALA A 1 184 ? 27.208 -15.144 -3.719 1.00 67.12 184 ALA A CA 1
ATOM 1496 C C . ALA A 1 184 ? 27.837 -14.179 -2.693 1.00 67.12 184 ALA A C 1
ATOM 1498 O O . ALA A 1 184 ? 28.954 -14.409 -2.231 1.00 67.12 184 ALA A O 1
ATOM 1499 N N . ILE A 1 185 ? 27.126 -13.109 -2.313 1.00 65.12 185 ILE A N 1
ATOM 1500 C CA . ILE A 1 185 ? 27.610 -12.068 -1.388 1.00 65.12 185 ILE A CA 1
ATOM 1501 C C . ILE A 1 185 ? 27.473 -12.486 0.084 1.00 65.12 185 ILE A C 1
ATOM 1503 O O . ILE A 1 185 ? 28.338 -12.140 0.887 1.00 65.12 185 ILE A O 1
ATOM 1507 N N . GLU A 1 186 ? 26.451 -13.254 0.463 1.00 61.81 186 GLU A N 1
ATOM 1508 C CA . GLU A 1 186 ? 26.248 -13.757 1.835 1.00 61.81 186 GLU A CA 1
ATOM 1509 C C . GLU A 1 186 ? 27.446 -14.568 2.350 1.00 61.81 186 GLU A C 1
ATOM 1511 O O . GLU A 1 186 ? 27.753 -14.544 3.543 1.00 61.81 186 GLU A O 1
ATOM 1516 N N . GLN A 1 187 ? 28.209 -15.186 1.446 1.00 58.19 187 GLN A N 1
ATOM 1517 C CA . GLN A 1 187 ? 29.461 -15.875 1.769 1.00 58.19 187 GLN A CA 1
ATOM 1518 C C . GLN A 1 187 ? 30.601 -14.920 2.179 1.00 58.19 187 GLN A C 1
ATOM 1520 O O . GLN A 1 187 ? 31.595 -15.366 2.747 1.00 58.19 187 GLN A O 1
ATOM 1525 N N . SER A 1 188 ? 30.465 -13.613 1.929 1.00 59.44 188 SER A N 1
ATOM 1526 C CA . SER A 1 188 ? 31.522 -12.600 2.093 1.00 59.44 188 SER A CA 1
ATOM 1527 C C . SER A 1 188 ? 31.337 -11.630 3.275 1.00 59.44 188 SER A C 1
ATOM 1529 O O . SER A 1 188 ? 32.167 -10.747 3.456 1.00 59.44 188 SER A O 1
ATOM 1531 N N . GLN A 1 189 ? 30.317 -11.833 4.123 1.00 57.69 189 GLN A N 1
ATOM 1532 C CA . GLN A 1 189 ? 30.104 -11.143 5.413 1.00 57.69 189 GLN A CA 1
ATOM 1533 C C . GLN A 1 189 ? 30.233 -9.604 5.392 1.00 57.69 189 GLN A C 1
ATOM 1535 O O . GLN A 1 189 ? 31.228 -9.054 5.849 1.00 57.69 189 GLN A O 1
ATOM 1540 N N . GLN A 1 190 ? 29.173 -8.915 4.957 1.00 52.47 190 GLN A N 1
ATOM 1541 C CA . GLN A 1 190 ? 28.692 -7.622 5.491 1.00 52.47 190 GLN A CA 1
ATOM 1542 C C . GLN A 1 190 ? 27.490 -7.175 4.649 1.00 52.47 190 GLN A C 1
ATOM 1544 O O . GLN A 1 190 ? 27.615 -6.382 3.716 1.00 52.47 190 GLN A O 1
ATOM 1549 N N . LEU A 1 191 ? 26.306 -7.717 4.937 1.00 53.59 191 LEU A N 1
ATOM 1550 C CA . LEU A 1 191 ? 25.087 -7.228 4.301 1.00 53.59 191 LEU A CA 1
ATOM 1551 C C . LEU A 1 191 ? 24.492 -6.094 5.125 1.00 53.59 191 LEU A C 1
ATOM 1553 O O . LEU A 1 191 ? 24.235 -6.237 6.317 1.00 53.59 191 LEU A O 1
ATOM 1557 N N . ASN A 1 192 ? 24.283 -4.960 4.456 1.00 55.56 192 ASN A N 1
ATOM 1558 C CA . ASN A 1 192 ? 23.480 -3.859 4.966 1.00 55.56 192 ASN A CA 1
ATOM 1559 C C . ASN A 1 192 ? 22.081 -4.384 5.312 1.00 55.56 192 ASN A C 1
ATOM 1561 O O . ASN A 1 192 ? 21.393 -4.928 4.450 1.00 55.56 192 ASN A O 1
ATOM 1565 N N . GLU A 1 193 ? 21.660 -4.165 6.556 1.00 59.34 193 GLU A N 1
ATOM 1566 C CA . GLU A 1 193 ? 20.495 -4.786 7.207 1.00 59.34 193 GLU A CA 1
ATOM 1567 C C . GLU A 1 193 ? 19.121 -4.491 6.565 1.00 59.34 193 GLU A C 1
ATOM 1569 O O . GLU A 1 193 ? 18.108 -4.947 7.076 1.00 59.34 193 GLU A O 1
ATOM 1574 N N . ASN A 1 194 ? 19.041 -3.756 5.450 1.00 59.97 194 ASN A N 1
ATOM 1575 C CA . ASN A 1 194 ? 17.769 -3.251 4.915 1.00 59.97 194 ASN A CA 1
ATOM 1576 C C . ASN A 1 194 ? 17.549 -3.470 3.413 1.00 59.97 194 ASN A C 1
ATOM 1578 O O . ASN A 1 194 ? 16.681 -2.813 2.835 1.00 59.97 194 ASN A O 1
ATOM 1582 N N . LYS A 1 195 ? 18.315 -4.346 2.748 1.00 69.25 195 LYS A N 1
ATOM 1583 C CA . LYS A 1 195 ? 18.129 -4.551 1.305 1.00 69.25 195 LYS A CA 1
ATOM 1584 C C . LYS A 1 195 ? 17.246 -5.764 1.025 1.00 69.25 195 LYS A C 1
ATOM 1586 O O . LYS A 1 195 ? 17.649 -6.903 1.225 1.00 69.25 195 LYS A O 1
ATOM 1591 N N . TYR A 1 196 ? 16.033 -5.495 0.554 1.00 87.94 196 TYR A N 1
ATOM 1592 C CA . TYR A 1 196 ? 15.079 -6.516 0.131 1.00 87.94 196 TYR A CA 1
ATOM 1593 C C . TYR A 1 196 ? 15.620 -7.258 -1.098 1.00 87.94 196 TYR A C 1
ATOM 1595 O O . TYR A 1 196 ? 16.300 -6.663 -1.939 1.00 87.94 196 TYR A O 1
ATOM 1603 N N . SER A 1 197 ? 15.329 -8.555 -1.211 1.00 90.44 197 SER A N 1
ATOM 1604 C CA . SER A 1 197 ? 15.695 -9.353 -2.387 1.00 90.44 197 SER A CA 1
ATOM 1605 C C . SER A 1 197 ? 14.528 -9.455 -3.362 1.00 90.44 197 SER A C 1
ATOM 1607 O O . SER A 1 197 ? 13.367 -9.465 -2.948 1.00 90.44 197 SER A O 1
ATOM 1609 N N . ILE A 1 198 ? 14.822 -9.549 -4.653 1.00 93.06 198 ILE A N 1
ATOM 1610 C CA . ILE A 1 198 ? 13.843 -9.905 -5.675 1.00 93.06 198 ILE A CA 1
ATOM 1611 C C . ILE A 1 198 ? 14.447 -10.954 -6.602 1.00 93.06 198 ILE A C 1
ATOM 1613 O O . ILE A 1 198 ? 15.639 -10.924 -6.910 1.00 93.06 198 ILE A O 1
ATOM 1617 N N . ASP A 1 199 ? 13.611 -11.900 -7.002 1.00 93.44 199 ASP A N 1
ATOM 1618 C CA . ASP A 1 199 ? 13.939 -12.890 -8.015 1.00 93.44 199 ASP A CA 1
ATOM 1619 C C . ASP A 1 199 ? 13.422 -12.371 -9.358 1.00 93.44 199 ASP A C 1
ATOM 1621 O O . ASP A 1 199 ? 12.218 -12.422 -9.626 1.00 93.44 199 ASP A O 1
ATOM 1625 N N . TRP A 1 200 ? 14.318 -11.788 -10.156 1.00 93.25 200 TRP A N 1
ATOM 1626 C CA . TRP A 1 200 ? 13.961 -11.172 -11.434 1.00 93.25 200 TRP A CA 1
ATOM 1627 C C . TRP A 1 200 ? 13.452 -12.189 -12.458 1.00 93.25 200 TRP A C 1
ATOM 1629 O O . TRP A 1 200 ? 12.618 -11.820 -13.281 1.00 93.25 200 TRP A O 1
ATOM 1639 N N . ASP A 1 201 ? 13.870 -13.453 -12.360 1.00 94.19 201 ASP A N 1
ATOM 1640 C CA . ASP A 1 201 ? 13.427 -14.520 -13.264 1.00 94.19 201 ASP A CA 1
ATOM 1641 C C . ASP A 1 201 ? 11.963 -14.907 -13.001 1.00 94.19 201 ASP A C 1
ATOM 1643 O O . ASP A 1 201 ? 11.244 -15.321 -13.908 1.00 94.19 201 ASP A O 1
ATOM 1647 N N . ASN A 1 202 ? 11.488 -14.706 -11.767 1.00 95.12 202 ASN A N 1
ATOM 1648 C CA . ASN A 1 202 ? 10.090 -14.883 -11.369 1.00 95.12 202 ASN A CA 1
ATOM 1649 C C . ASN A 1 202 ? 9.383 -13.534 -11.124 1.00 95.12 202 ASN A C 1
ATOM 1651 O O . ASN A 1 202 ? 8.550 -13.411 -10.221 1.00 95.12 202 ASN A O 1
ATOM 1655 N N . THR A 1 203 ? 9.747 -12.494 -11.882 1.00 96.38 203 THR A N 1
ATOM 1656 C CA . THR A 1 203 ? 9.136 -11.159 -11.795 1.00 96.38 203 THR A CA 1
ATOM 1657 C C . THR A 1 203 ? 8.473 -10.758 -13.108 1.00 96.38 203 THR A C 1
ATOM 1659 O O . THR A 1 203 ? 9.086 -10.799 -14.168 1.00 96.38 203 THR A O 1
ATOM 1662 N N . ILE A 1 204 ? 7.224 -10.299 -13.026 1.00 97.56 204 ILE A N 1
ATOM 1663 C CA . ILE A 1 204 ? 6.397 -9.915 -14.173 1.00 97.56 204 ILE A CA 1
ATOM 1664 C C . ILE A 1 204 ? 5.973 -8.453 -14.027 1.00 97.56 204 ILE A C 1
ATOM 1666 O O . ILE A 1 204 ? 5.358 -8.073 -13.029 1.00 97.56 204 ILE A O 1
ATOM 1670 N N . TYR A 1 205 ? 6.257 -7.628 -15.037 1.00 97.88 205 TYR A N 1
ATOM 1671 C CA . TYR A 1 205 ? 5.714 -6.272 -15.129 1.00 97.88 205 TYR A CA 1
ATOM 1672 C C . TYR A 1 205 ? 4.354 -6.309 -15.833 1.00 97.88 205 TYR A C 1
ATOM 1674 O O . TYR A 1 205 ? 4.263 -6.671 -17.005 1.00 97.88 205 TYR A O 1
ATOM 1682 N N . LEU A 1 206 ? 3.290 -5.938 -15.124 1.00 97.94 206 LEU A N 1
ATOM 1683 C CA . LEU A 1 206 ? 1.930 -5.942 -15.651 1.00 97.94 206 LEU A CA 1
ATOM 1684 C C . LEU A 1 206 ? 1.688 -4.675 -16.476 1.00 97.94 206 LEU A C 1
ATOM 1686 O O . LEU A 1 206 ? 1.693 -3.565 -15.943 1.00 97.94 206 LEU A O 1
ATOM 1690 N N . SER A 1 207 ? 1.454 -4.854 -17.775 1.00 96.00 207 SER A N 1
ATOM 1691 C CA . SER A 1 207 ? 1.138 -3.781 -18.719 1.00 96.00 207 SER A CA 1
ATOM 1692 C C . SER A 1 207 ? -0.047 -4.176 -19.605 1.00 96.00 207 SER A C 1
ATOM 1694 O O . SER A 1 207 ? -0.100 -5.328 -20.043 1.00 96.00 207 SER A O 1
ATOM 1696 N N . PRO A 1 208 ? -0.987 -3.256 -19.901 1.00 94.19 208 PRO A N 1
ATOM 1697 C CA . PRO A 1 208 ? -2.053 -3.513 -20.869 1.00 94.19 208 PRO A CA 1
ATOM 1698 C C . PRO A 1 208 ? -1.522 -3.720 -22.296 1.00 94.19 208 PRO A C 1
ATOM 1700 O O . PRO A 1 208 ? -2.182 -4.383 -23.089 1.00 94.19 208 PRO A O 1
ATOM 1703 N N . ASP A 1 209 ? -0.333 -3.193 -22.600 1.00 93.88 209 ASP A N 1
ATOM 1704 C CA . ASP A 1 209 ? 0.304 -3.284 -23.918 1.00 93.88 209 ASP A CA 1
ATOM 1705 C C . ASP A 1 209 ? 1.212 -4.519 -24.059 1.00 93.88 209 ASP A C 1
ATOM 1707 O O . ASP A 1 209 ? 1.950 -4.649 -25.038 1.00 93.88 209 ASP A O 1
ATOM 1711 N N . ALA A 1 210 ? 1.207 -5.425 -23.075 1.00 96.38 210 ALA A N 1
ATOM 1712 C CA . ALA A 1 210 ? 1.968 -6.664 -23.156 1.00 96.38 210 ALA A CA 1
ATOM 1713 C C . ALA A 1 210 ? 1.470 -7.524 -24.332 1.00 96.38 210 ALA A C 1
ATOM 1715 O O . ALA A 1 210 ? 0.273 -7.766 -24.484 1.00 96.38 210 ALA A O 1
ATOM 1716 N N . SER A 1 211 ? 2.398 -8.013 -25.160 1.00 95.88 211 SER A N 1
ATOM 1717 C CA . SER A 1 211 ? 2.073 -8.868 -26.310 1.00 95.88 211 SER A CA 1
ATOM 1718 C C . SER A 1 211 ? 1.565 -10.251 -25.905 1.00 95.88 211 SER A C 1
ATOM 1720 O O . SER A 1 211 ? 0.860 -10.902 -26.674 1.00 95.88 211 SER A O 1
ATOM 1722 N N . GLU A 1 212 ? 1.940 -10.708 -24.712 1.00 96.00 212 GLU A N 1
ATOM 1723 C CA . GLU A 1 212 ? 1.602 -12.024 -24.185 1.00 96.00 212 GLU A CA 1
ATOM 1724 C C . GLU A 1 212 ? 0.627 -11.890 -23.008 1.00 96.00 212 GLU A C 1
ATOM 1726 O O . GLU A 1 212 ? 0.874 -11.104 -22.089 1.00 96.00 212 GLU A O 1
ATOM 1731 N N . PRO A 1 213 ? -0.487 -12.643 -23.002 1.00 96.56 213 PRO A N 1
ATOM 1732 C CA . PRO A 1 213 ? -1.411 -12.634 -21.881 1.00 96.56 213 PRO A CA 1
ATOM 1733 C C . PRO A 1 213 ? -0.819 -13.374 -20.675 1.00 96.56 213 PRO A C 1
ATOM 1735 O O . PRO A 1 213 ? -0.192 -14.424 -20.820 1.00 96.56 213 PRO A O 1
ATOM 1738 N N . LEU A 1 214 ? -1.103 -12.883 -19.467 1.00 96.75 214 LEU A N 1
ATOM 1739 C CA . LEU A 1 214 ? -0.821 -13.622 -18.237 1.00 96.75 214 LEU A CA 1
ATOM 1740 C C . LEU A 1 214 ? -1.829 -14.773 -18.097 1.00 96.75 214 LEU A C 1
ATOM 1742 O O . LEU A 1 214 ? -3.003 -14.536 -17.814 1.00 96.75 214 LEU A O 1
ATOM 1746 N N . LEU A 1 215 ? -1.379 -16.007 -18.330 1.00 95.94 215 LEU A N 1
ATOM 1747 C CA . LEU A 1 215 ? -2.243 -17.195 -18.304 1.00 95.94 215 LEU A CA 1
ATOM 1748 C C . LEU A 1 215 ? -2.362 -17.818 -16.912 1.00 95.94 215 LEU A C 1
ATOM 1750 O O . LEU A 1 215 ? -3.454 -18.215 -16.513 1.00 95.94 215 LEU A O 1
ATOM 1754 N N . ASP A 1 216 ? -1.245 -17.917 -16.196 1.00 95.75 216 ASP A N 1
ATOM 1755 C CA . ASP A 1 216 ? -1.165 -18.540 -14.878 1.00 95.75 216 ASP A CA 1
ATOM 1756 C C . ASP A 1 216 ? -0.006 -17.930 -14.079 1.00 95.75 216 ASP A C 1
ATOM 1758 O O . ASP A 1 216 ? 0.895 -17.305 -14.647 1.00 95.75 216 ASP A O 1
ATOM 1762 N N . PHE A 1 217 ? -0.036 -18.099 -12.761 1.00 96.00 217 PHE A N 1
ATOM 1763 C CA . PHE A 1 217 ? 1.025 -17.668 -11.861 1.00 96.00 217 PHE A CA 1
ATOM 1764 C C . PHE A 1 217 ? 1.051 -18.523 -10.595 1.00 96.00 217 PHE A C 1
ATOM 1766 O O . PHE A 1 217 ? 0.037 -19.066 -10.162 1.00 96.00 217 PHE A O 1
ATOM 1773 N N . ASN A 1 218 ? 2.220 -18.611 -9.964 1.00 94.94 218 ASN A N 1
ATOM 1774 C CA . ASN A 1 218 ? 2.352 -19.275 -8.673 1.00 94.94 218 ASN A CA 1
ATOM 1775 C C . ASN A 1 218 ? 2.374 -18.247 -7.531 1.00 94.94 218 ASN A C 1
ATOM 1777 O O . ASN A 1 218 ? 2.558 -17.048 -7.737 1.00 94.94 218 ASN A O 1
ATOM 1781 N N . GLU A 1 219 ? 2.214 -18.724 -6.298 1.00 94.94 219 GLU A N 1
ATOM 1782 C CA . GLU A 1 219 ? 2.189 -17.867 -5.105 1.00 94.94 219 GLU A CA 1
ATOM 1783 C C . GLU A 1 219 ? 3.517 -17.143 -4.837 1.00 94.94 219 GLU A C 1
ATOM 1785 O O . GLU A 1 219 ? 3.539 -16.227 -4.023 1.00 94.94 219 GLU A O 1
ATOM 1790 N N . GLN A 1 220 ? 4.610 -17.525 -5.506 1.00 95.69 220 GLN A N 1
ATOM 1791 C CA . GLN A 1 220 ? 5.943 -16.929 -5.375 1.00 95.69 220 GLN A CA 1
ATOM 1792 C C . GLN A 1 220 ? 6.243 -15.877 -6.454 1.00 95.69 220 GLN A C 1
ATOM 1794 O O . GLN A 1 220 ? 7.270 -15.203 -6.373 1.00 95.69 220 GLN A O 1
ATOM 1799 N N . THR A 1 221 ? 5.385 -15.734 -7.470 1.00 97.25 221 THR A N 1
ATOM 1800 C CA . THR A 1 221 ? 5.578 -14.775 -8.564 1.00 97.25 221 THR A CA 1
ATOM 1801 C C . THR A 1 221 ? 5.513 -13.340 -8.047 1.00 97.25 221 THR A C 1
ATOM 1803 O O . THR A 1 221 ? 4.598 -12.961 -7.313 1.00 97.25 221 THR A O 1
ATOM 1806 N N . ASN A 1 222 ? 6.493 -12.525 -8.438 1.00 97.62 222 ASN A N 1
ATOM 1807 C CA . ASN A 1 222 ? 6.511 -11.099 -8.144 1.00 97.62 222 ASN A CA 1
ATOM 1808 C C . ASN A 1 222 ? 5.818 -10.334 -9.275 1.00 97.62 222 ASN A C 1
ATOM 1810 O O . ASN A 1 222 ? 6.114 -10.539 -10.449 1.00 97.62 222 ASN A O 1
ATOM 1814 N N . PHE A 1 223 ? 4.941 -9.404 -8.924 1.00 98.31 223 PHE A N 1
ATOM 1815 C CA . PHE A 1 223 ? 4.240 -8.540 -9.862 1.00 98.31 223 PHE A CA 1
ATOM 1816 C C . PHE A 1 223 ? 4.661 -7.095 -9.659 1.00 98.31 223 PHE A C 1
ATOM 1818 O O . PHE A 1 223 ? 4.624 -6.583 -8.539 1.00 98.31 223 PHE A O 1
ATOM 1825 N N . ILE A 1 224 ? 5.004 -6.419 -10.748 1.00 98.50 224 ILE A N 1
ATOM 1826 C CA . ILE A 1 224 ? 5.219 -4.975 -10.769 1.00 98.50 224 ILE A CA 1
ATOM 1827 C C . ILE A 1 224 ? 4.048 -4.334 -11.505 1.00 98.50 224 ILE A C 1
ATOM 1829 O O . ILE A 1 224 ? 3.669 -4.774 -12.587 1.00 98.50 224 ILE A O 1
ATOM 1833 N N . ILE A 1 225 ? 3.475 -3.295 -10.911 1.00 98.31 225 ILE A N 1
ATOM 1834 C CA . ILE A 1 225 ? 2.397 -2.498 -11.490 1.00 98.31 225 ILE A CA 1
ATOM 1835 C C . ILE A 1 225 ? 2.889 -1.058 -11.568 1.00 98.31 225 ILE A C 1
ATOM 1837 O O . ILE A 1 225 ? 3.272 -0.480 -10.547 1.00 98.31 225 ILE A O 1
ATOM 1841 N N . GLY A 1 226 ? 2.836 -0.465 -12.759 1.00 97.94 226 GLY A N 1
ATOM 1842 C CA . GLY A 1 226 ? 3.083 0.963 -12.927 1.00 97.94 226 GLY A CA 1
ATOM 1843 C C . GLY A 1 226 ? 2.055 1.777 -12.141 1.00 97.94 226 GLY A C 1
ATOM 1844 O O . GLY A 1 226 ? 0.852 1.697 -12.391 1.00 97.94 226 GLY A O 1
ATOM 1845 N N . GLY A 1 227 ? 2.515 2.560 -11.168 1.00 97.12 227 GLY A N 1
ATOM 1846 C CA . GLY A 1 227 ? 1.694 3.442 -10.347 1.00 97.12 227 GLY A CA 1
ATOM 1847 C C . GLY A 1 227 ? 1.302 4.711 -11.095 1.00 97.12 227 GLY A C 1
ATOM 1848 O O . GLY A 1 227 ? 1.682 5.803 -10.688 1.00 97.12 227 GLY A O 1
ATOM 1849 N N . LEU A 1 228 ? 0.550 4.564 -12.184 1.00 96.25 228 LEU A N 1
ATOM 1850 C CA . LEU A 1 228 ? 0.119 5.649 -13.059 1.00 96.25 228 LEU A CA 1
ATOM 1851 C C . LEU A 1 228 ? -1.410 5.743 -13.084 1.00 96.25 228 LEU A C 1
ATOM 1853 O O . LEU A 1 228 ? -2.117 4.739 -13.154 1.00 96.25 228 LEU A O 1
ATOM 1857 N N . ILE A 1 229 ? -1.928 6.969 -13.053 1.00 95.69 229 ILE A N 1
ATOM 1858 C CA . ILE A 1 229 ? -3.335 7.263 -13.315 1.00 95.69 229 ILE A CA 1
ATOM 1859 C C . ILE A 1 229 ? -3.387 8.098 -14.583 1.00 95.69 229 ILE A C 1
ATOM 1861 O O . ILE A 1 229 ? -3.098 9.290 -14.541 1.00 95.69 229 ILE A O 1
ATOM 1865 N N . ASP A 1 230 ? -3.796 7.473 -15.680 1.00 88.44 230 ASP A N 1
ATOM 1866 C CA . ASP A 1 230 ? -4.018 8.156 -16.946 1.00 88.44 230 ASP A CA 1
ATOM 1867 C C . ASP A 1 230 ? -5.520 8.380 -17.166 1.00 88.44 230 ASP A C 1
ATOM 1869 O O . ASP A 1 230 ? -6.308 7.441 -17.295 1.00 88.44 230 ASP A O 1
ATOM 1873 N N . ARG A 1 231 ? -5.943 9.647 -17.158 1.00 79.94 231 ARG A N 1
ATOM 1874 C CA . ARG A 1 231 ? -7.327 10.044 -17.464 1.00 79.94 231 ARG A CA 1
ATOM 1875 C C . ARG A 1 231 ? -7.505 10.511 -18.909 1.00 79.94 231 ARG A C 1
ATOM 1877 O O . ARG A 1 231 ? -8.618 10.895 -19.277 1.00 79.94 231 ARG A O 1
ATOM 1884 N N . THR A 1 232 ? -6.442 10.527 -19.712 1.00 64.75 232 THR A N 1
ATOM 1885 C CA . THR A 1 232 ? -6.430 11.186 -21.024 1.00 64.75 232 THR A CA 1
ATOM 1886 C C . THR A 1 232 ? -7.036 10.354 -22.153 1.00 64.75 232 THR A C 1
ATOM 1888 O O . THR A 1 232 ? -7.523 10.941 -23.115 1.00 64.75 232 THR A O 1
ATOM 1891 N N . LEU A 1 233 ? -7.201 9.039 -21.985 1.00 57.47 233 LEU A N 1
ATOM 1892 C CA . LEU A 1 233 ? -7.813 8.156 -22.996 1.00 57.47 233 LEU A CA 1
ATOM 1893 C C . LEU A 1 233 ? -9.345 8.306 -23.160 1.00 57.47 233 LEU A C 1
ATOM 1895 O O . LEU A 1 233 ? -9.983 7.541 -23.875 1.00 57.47 233 LEU A O 1
ATOM 1899 N N . GLY A 1 234 ? -9.974 9.282 -22.494 1.00 52.56 234 GLY A N 1
ATOM 1900 C CA . GLY A 1 234 ? -11.429 9.487 -22.528 1.00 52.56 234 GLY A CA 1
ATOM 1901 C C . GLY A 1 234 ? -11.944 10.550 -23.506 1.00 52.56 234 GLY A C 1
ATOM 1902 O O . GLY A 1 234 ? -13.146 10.803 -23.511 1.00 52.56 234 GLY A O 1
ATOM 1903 N N . ASN A 1 235 ? -11.087 11.233 -24.277 1.00 49.53 235 ASN A N 1
ATOM 1904 C CA . ASN A 1 235 ? -11.501 12.386 -25.093 1.00 49.53 235 ASN A CA 1
ATOM 1905 C C . ASN A 1 235 ? -10.741 12.510 -26.430 1.00 49.53 235 ASN A C 1
ATOM 1907 O O . ASN A 1 235 ? -10.263 13.595 -26.766 1.00 49.53 235 ASN A O 1
ATOM 1911 N N . ASP A 1 236 ? -10.739 11.464 -27.258 1.00 53.72 236 ASP A N 1
ATOM 1912 C CA . ASP A 1 236 ? -10.193 11.485 -28.635 1.00 53.72 236 ASP A CA 1
ATOM 1913 C C . ASP A 1 236 ? -10.856 12.503 -29.599 1.00 53.72 236 ASP A C 1
ATOM 1915 O O . ASP A 1 236 ? -10.579 12.523 -30.793 1.00 53.72 236 ASP A O 1
ATOM 1919 N N . ASN A 1 237 ? -11.699 13.417 -29.105 1.00 54.38 237 ASN A N 1
ATOM 1920 C CA . ASN A 1 237 ? -12.261 14.530 -29.876 1.00 54.38 237 ASN A CA 1
ATOM 1921 C C . ASN A 1 237 ? -11.656 15.907 -29.555 1.00 54.38 237 ASN A C 1
ATOM 1923 O O . ASN A 1 237 ? -12.143 16.920 -30.063 1.00 54.38 237 ASN A O 1
ATOM 1927 N N . LYS A 1 238 ? -10.600 16.000 -28.738 1.00 50.97 238 LYS A N 1
ATOM 1928 C CA . LYS A 1 238 ? -9.882 17.268 -28.540 1.00 50.97 238 LYS A CA 1
ATOM 1929 C C . LYS A 1 238 ? -8.462 17.133 -29.060 1.00 50.97 238 LYS A C 1
ATOM 1931 O O . LYS A 1 238 ? -7.643 16.480 -28.432 1.00 50.97 238 LYS A O 1
ATOM 1936 N N . LYS A 1 239 ? -8.207 17.774 -30.210 1.00 47.72 239 LYS A N 1
ATOM 1937 C CA . LYS A 1 239 ? -6.878 17.964 -30.811 1.00 47.72 239 LYS A CA 1
ATOM 1938 C C . LYS A 1 239 ? -5.855 18.218 -29.704 1.00 47.72 239 LYS A C 1
ATOM 1940 O O . LYS A 1 239 ? -5.944 19.238 -29.016 1.00 47.72 239 LYS A O 1
ATOM 1945 N N . SER A 1 240 ? -4.949 17.269 -29.510 1.00 48.66 240 SER A N 1
ATOM 1946 C CA . SER A 1 240 ? -3.846 17.394 -28.570 1.00 48.66 240 SER A CA 1
ATOM 1947 C C . SER A 1 240 ? -2.993 18.610 -28.954 1.00 48.66 240 SER A C 1
ATOM 1949 O O . SER A 1 240 ? -2.789 18.863 -30.146 1.00 48.66 240 SER A O 1
ATOM 1951 N N . PRO A 1 241 ? -2.521 19.409 -27.982 1.00 50.28 241 PRO A N 1
ATOM 1952 C CA . PRO A 1 241 ? -1.464 20.367 -28.254 1.00 50.28 241 PRO A CA 1
ATOM 1953 C C . PRO A 1 241 ? -0.241 19.590 -28.747 1.00 50.28 241 PRO A C 1
ATOM 1955 O O . PRO A 1 241 ? 0.132 18.572 -28.167 1.00 50.28 241 PRO A O 1
ATOM 1958 N N . GLU A 1 242 ? 0.327 20.056 -29.852 1.00 45.09 242 GLU A N 1
ATOM 1959 C CA . GLU A 1 242 ? 1.514 19.506 -30.499 1.00 45.09 242 GLU A CA 1
ATOM 1960 C C . GLU A 1 242 ? 2.673 19.504 -29.485 1.00 45.09 242 GLU A C 1
ATOM 1962 O O . GLU A 1 242 ? 3.287 20.535 -29.211 1.00 45.09 242 GLU A O 1
ATOM 1967 N N . TYR A 1 243 ? 2.911 18.359 -28.841 1.00 47.44 243 TYR A N 1
ATOM 1968 C CA . TYR A 1 243 ? 4.025 18.181 -27.915 1.00 47.44 243 TYR A CA 1
ATOM 1969 C C . TYR A 1 243 ? 5.280 17.953 -28.759 1.00 47.44 243 TYR A C 1
ATOM 1971 O O . TYR A 1 243 ? 5.398 16.938 -29.446 1.00 47.44 243 TYR A O 1
ATOM 1979 N N . GLN A 1 244 ? 6.197 18.922 -28.758 1.00 37.19 244 GLN A N 1
ATOM 1980 C CA . GLN A 1 244 ? 7.476 18.796 -29.453 1.00 37.19 244 GLN A CA 1
ATOM 1981 C C . GLN A 1 244 ? 8.306 17.706 -28.765 1.00 37.19 244 GLN A C 1
ATOM 1983 O O . GLN A 1 244 ? 8.718 17.848 -27.618 1.00 37.19 244 GLN A O 1
ATOM 1988 N N . SER A 1 245 ? 8.506 16.589 -29.466 1.00 45.31 245 SER A N 1
ATOM 1989 C CA . SER A 1 245 ? 9.132 15.363 -28.959 1.00 45.31 245 SER A CA 1
ATOM 1990 C C . SER A 1 245 ? 10.667 15.421 -28.908 1.00 45.31 245 SER A C 1
ATOM 1992 O O . SER A 1 245 ? 11.316 14.398 -29.124 1.00 45.31 245 SER A O 1
ATOM 1994 N N . SER A 1 246 ? 11.277 16.591 -28.704 1.00 42.09 246 SER A N 1
ATOM 1995 C CA . SER A 1 246 ? 12.737 16.722 -28.819 1.00 42.09 246 SER A CA 1
ATOM 1996 C C . SER A 1 246 ? 13.519 16.269 -27.586 1.00 42.09 246 SER A C 1
ATOM 1998 O O . SER A 1 246 ? 14.717 16.053 -27.716 1.00 42.09 246 SER A O 1
ATOM 2000 N N . ASP A 1 247 ? 12.870 16.084 -26.430 1.00 41.62 247 ASP A N 1
ATOM 2001 C CA . ASP A 1 247 ? 13.595 15.965 -25.151 1.00 41.62 247 ASP A CA 1
ATOM 2002 C C . ASP A 1 247 ? 13.374 14.625 -24.416 1.00 41.62 247 ASP A C 1
ATOM 2004 O O . ASP A 1 247 ? 13.853 14.440 -23.299 1.00 41.62 247 ASP A O 1
ATOM 2008 N N . LEU A 1 248 ? 12.690 13.652 -25.033 1.00 42.50 248 LEU A N 1
ATOM 2009 C CA . LEU A 1 248 ? 12.656 12.269 -24.535 1.00 42.50 248 LEU A CA 1
ATOM 2010 C C . LEU A 1 248 ? 13.729 11.450 -25.249 1.00 42.50 248 LEU A C 1
ATOM 2012 O O . LEU A 1 248 ? 13.457 10.641 -26.137 1.00 42.50 248 LEU A O 1
ATOM 2016 N N . ASP A 1 249 ? 14.971 11.700 -24.846 1.00 38.59 249 ASP A N 1
ATOM 2017 C CA . ASP A 1 249 ? 16.119 10.889 -25.215 1.00 38.59 249 ASP A CA 1
ATOM 2018 C C . ASP A 1 249 ? 15.879 9.420 -24.822 1.00 38.59 249 ASP A C 1
ATOM 2020 O O . ASP A 1 249 ? 15.807 9.054 -23.652 1.00 38.59 249 ASP A O 1
ATOM 2024 N N . THR A 1 250 ? 15.757 8.602 -25.864 1.00 43.81 250 THR A N 1
ATOM 2025 C CA . THR A 1 250 ? 16.101 7.192 -26.133 1.00 43.81 250 THR A CA 1
ATOM 2026 C C . THR A 1 250 ? 16.861 6.304 -25.117 1.00 43.81 250 THR A C 1
ATOM 2028 O O . THR A 1 250 ? 17.252 5.194 -25.487 1.00 43.81 250 THR A O 1
ATOM 2031 N N . TYR A 1 251 ? 17.074 6.687 -23.858 1.00 40.62 251 TYR A N 1
ATOM 2032 C CA . TYR A 1 251 ? 18.025 6.005 -22.974 1.00 40.62 251 TYR A CA 1
ATOM 2033 C C . TYR A 1 251 ? 17.531 4.741 -22.252 1.00 40.62 251 TYR A C 1
ATOM 2035 O O . TYR A 1 251 ? 18.389 3.965 -21.832 1.00 40.62 251 TYR A O 1
ATOM 2043 N N . ASP A 1 252 ? 16.225 4.445 -22.175 1.00 45.06 252 ASP A N 1
ATOM 2044 C CA . ASP A 1 252 ? 15.757 3.299 -21.361 1.00 45.06 252 ASP A CA 1
ATOM 2045 C C . ASP A 1 252 ? 15.029 2.161 -22.097 1.00 45.06 252 ASP A C 1
ATOM 2047 O O . ASP A 1 252 ? 15.019 1.029 -21.613 1.00 45.06 252 ASP A O 1
ATOM 2051 N N . LEU A 1 253 ? 14.509 2.370 -23.311 1.00 40.84 253 LEU A N 1
ATOM 2052 C CA . LEU A 1 253 ? 13.840 1.287 -24.057 1.00 40.84 253 LEU A CA 1
ATOM 2053 C C . LEU A 1 253 ? 14.812 0.399 -24.854 1.00 40.84 253 LEU A C 1
ATOM 2055 O O . LEU A 1 253 ? 14.572 -0.797 -25.007 1.00 40.84 253 LEU A O 1
ATOM 2059 N N . GLN A 1 254 ? 15.959 0.926 -25.297 1.00 40.50 254 GLN A N 1
ATOM 2060 C CA . GLN A 1 254 ? 16.944 0.133 -26.054 1.00 40.50 254 GLN A CA 1
ATOM 2061 C C . GLN A 1 254 ? 17.860 -0.735 -25.175 1.00 40.50 254 GLN A C 1
ATOM 2063 O O . GLN A 1 254 ? 18.545 -1.622 -25.691 1.00 40.50 254 GLN A O 1
ATOM 2068 N N . ARG A 1 255 ? 17.860 -0.540 -23.849 1.00 37.97 255 ARG A N 1
ATOM 2069 C CA . ARG A 1 255 ? 18.671 -1.349 -22.923 1.00 37.97 255 ARG A CA 1
ATOM 2070 C C . ARG A 1 255 ? 18.010 -2.680 -22.543 1.00 37.97 255 ARG A C 1
ATOM 2072 O O . ARG A 1 255 ? 18.720 -3.603 -22.158 1.00 37.97 255 ARG A O 1
ATOM 2079 N N . ASN A 1 256 ? 16.697 -2.813 -22.740 1.00 43.00 256 ASN A N 1
ATOM 2080 C CA . ASN A 1 256 ? 15.949 -4.041 -22.442 1.00 43.00 256 ASN A CA 1
ATOM 2081 C C . ASN A 1 256 ? 15.888 -5.043 -23.615 1.00 43.00 256 ASN A C 1
ATOM 2083 O O . ASN A 1 256 ? 15.457 -6.170 -23.417 1.00 43.00 256 ASN A O 1
ATOM 2087 N N . LEU A 1 257 ? 16.372 -4.684 -24.813 1.00 41.56 257 LEU A N 1
ATOM 2088 C CA . LEU A 1 257 ? 16.366 -5.569 -25.994 1.00 41.56 257 LEU A CA 1
ATOM 2089 C C . LEU A 1 257 ? 17.730 -6.201 -26.332 1.00 41.56 257 LEU A C 1
ATOM 2091 O O . LEU A 1 257 ? 17.801 -7.048 -27.214 1.00 41.56 257 LEU A O 1
ATOM 2095 N N . LYS A 1 258 ? 18.822 -5.830 -25.646 1.00 37.69 258 LYS A N 1
ATOM 2096 C CA . LYS A 1 258 ? 20.190 -6.286 -25.985 1.00 37.69 258 LYS A CA 1
ATOM 2097 C C . LYS A 1 258 ? 20.791 -7.372 -25.084 1.00 37.69 258 LYS A C 1
ATOM 2099 O O . LYS A 1 258 ? 21.963 -7.688 -25.249 1.00 37.69 258 LYS A O 1
ATOM 2104 N N . LEU A 1 259 ? 20.030 -7.963 -24.162 1.00 44.06 259 LEU A N 1
ATOM 2105 C CA . LEU A 1 259 ? 20.543 -9.017 -23.266 1.00 44.06 259 LEU A CA 1
ATOM 2106 C C . LEU A 1 259 ? 19.879 -10.394 -23.453 1.00 44.06 259 LEU A C 1
ATOM 2108 O O . LEU A 1 259 ? 20.151 -11.302 -22.678 1.00 44.06 259 LEU A O 1
ATOM 2112 N N . GLY A 1 260 ? 19.077 -10.579 -24.508 1.00 39.22 260 GLY A N 1
ATOM 2113 C CA . GLY A 1 260 ? 18.498 -11.882 -24.873 1.00 39.22 260 GLY A CA 1
ATOM 2114 C C . GLY A 1 260 ? 19.384 -12.773 -25.758 1.00 39.22 260 GLY A C 1
ATOM 2115 O O . GLY A 1 260 ? 19.069 -13.941 -25.951 1.00 39.22 260 GLY A O 1
ATOM 2116 N N . GLU A 1 261 ? 20.501 -12.268 -26.289 1.00 41.41 261 GLU A N 1
ATOM 2117 C CA . GLU A 1 261 ? 21.418 -13.056 -27.125 1.00 41.41 261 GLU A CA 1
ATOM 2118 C C . GLU A 1 261 ? 22.675 -13.426 -26.339 1.00 41.41 261 GLU A C 1
ATOM 2120 O O . GLU A 1 261 ? 23.737 -12.827 -26.506 1.00 41.41 261 GLU A O 1
ATOM 2125 N N . GLY A 1 262 ? 22.564 -14.391 -25.427 1.00 42.03 262 GLY A N 1
ATOM 2126 C CA . GLY A 1 262 ? 23.739 -14.769 -24.650 1.00 42.03 262 GLY A CA 1
ATOM 2127 C C . GLY A 1 262 ? 23.627 -15.921 -23.671 1.00 42.03 262 GLY A C 1
ATOM 2128 O O . GLY A 1 262 ? 24.517 -16.014 -22.843 1.00 42.03 262 GLY A O 1
ATOM 2129 N N . PHE A 1 263 ? 22.622 -16.795 -23.741 1.00 35.22 263 PHE A N 1
ATOM 2130 C CA . PHE A 1 263 ? 22.636 -18.045 -22.975 1.00 35.22 263 PHE A CA 1
ATOM 2131 C C . PHE A 1 263 ? 22.020 -19.183 -23.799 1.00 35.22 263 PHE A C 1
ATOM 2133 O O . PHE A 1 263 ? 20.854 -19.133 -24.183 1.00 35.22 263 PHE A O 1
ATOM 2140 N N . LYS A 1 264 ? 22.862 -20.170 -24.121 1.00 37.91 264 LYS A N 1
ATOM 2141 C CA . LYS A 1 264 ? 22.466 -21.542 -24.451 1.00 37.91 264 LYS A CA 1
ATOM 2142 C C . LYS A 1 264 ? 22.551 -22.375 -23.183 1.00 37.91 264 LYS A C 1
ATOM 2144 O O . LYS A 1 264 ? 23.482 -22.093 -22.395 1.00 37.91 264 LYS A O 1
#

Solvent-accessible surface area (backbone atoms only — not comparable to full-atom values): 15691 Å² total; per-residue (Å²): 137,86,82,85,81,77,53,74,68,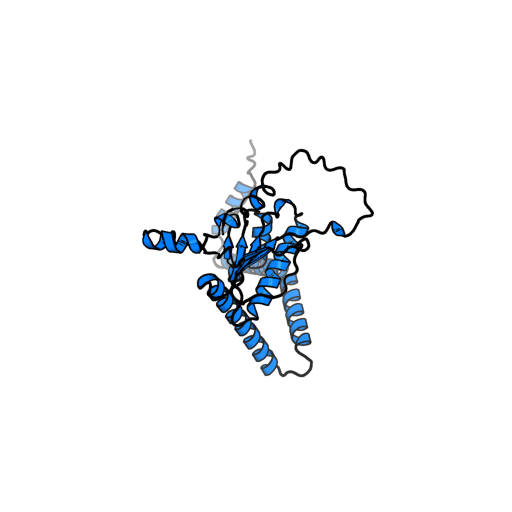56,53,51,52,54,52,54,59,58,56,70,74,48,50,76,66,54,52,52,50,54,52,49,50,52,52,50,51,53,52,49,54,48,46,67,67,43,46,66,58,52,53,50,50,52,50,52,51,48,53,49,55,63,69,73,48,91,85,69,51,74,66,57,52,52,50,53,52,51,51,52,55,48,50,53,52,50,13,32,49,37,25,35,50,20,57,71,66,63,79,37,9,37,41,33,36,38,27,83,49,48,87,79,39,52,74,70,34,39,52,49,46,38,49,50,54,52,50,51,52,60,56,43,29,73,41,86,79,24,57,15,44,37,38,26,27,59,66,55,64,69,49,51,51,48,28,48,78,72,46,46,90,72,53,37,57,49,78,33,57,43,48,67,76,75,49,32,42,54,41,80,58,43,68,67,48,68,79,66,75,81,77,72,95,79,67,45,69,39,56,69,92,47,48,45,76,63,57,94,84,53,91,66,81,89,85,79,83,61,73,64,42,26,39,36,36,71,50,66,61,82,77,72,91,78,48,96,85,58,86,73,79,86,73,81,79,82,80,77,76,75,74,69,74,66,66,76,72,73,76,80,84,78,82,134

Mean predicted aligned error: 13.06 Å

InterPro domains:
  IPR007356 tRNA (guanine(9)-N1)-methyltransferase, eukaryotic [PF27710] (20-231)
  IPR007356 tRNA (guanine(9)-N1)-methyltransferase, eukaryotic [PTHR13563] (11-232)
  IPR028564 tRNA methyltransferase TRM10-type domain [PS51675] (87-264)
  IPR038459 tRNA methyltransferase TRM10-type domain superfamily [G3DSA:3.40.1280.30] (91-250)

Sequence (264 aa):
MSIQVFDDQQIKKIQDKKSNQLTKAQKKERARQKCLEYKLLKKSQDGPAKGQKQKKLQNFINNLGEGLTYEQTTEQIKMRKQKHKDGAKNLIEACQNDQNGKIIIDLAYCDLMSIIEKRSLSSQINLSVFELRKYQQPFSFHVVGMDDETTFEQIKQRGGESWGTVFHKTSLRESFTDRNLLTAIEQSQQLNENKYSIDWDNTIYLSPDASEPLLDFNEQTNFIIGGLIDRTLGNDNKKSPEYQSSDLDTYDLQRNLKLGEGFK